Protein AF-A0A537Y3L0-F1 (afdb_monomer)

Structure (mmCIF, N/CA/C/O backbone):
data_AF-A0A537Y3L0-F1
#
_entry.id   AF-A0A537Y3L0-F1
#
loop_
_atom_site.group_PDB
_atom_site.id
_atom_site.type_symbol
_atom_site.label_atom_id
_atom_site.label_alt_id
_atom_site.label_comp_id
_atom_site.label_asym_id
_atom_site.label_entity_id
_atom_site.label_seq_id
_atom_site.pdbx_PDB_ins_code
_atom_site.Cartn_x
_atom_site.Cartn_y
_atom_site.Cartn_z
_atom_site.occupancy
_atom_site.B_iso_or_equiv
_atom_site.auth_seq_id
_atom_site.auth_comp_id
_atom_site.auth_asym_id
_atom_site.auth_atom_id
_atom_site.pdbx_PDB_model_num
ATOM 1 N N . MET A 1 1 ? -44.070 9.378 18.746 1.00 93.81 1 MET A N 1
ATOM 2 C CA . MET A 1 1 ? -43.708 9.008 17.361 1.00 93.81 1 MET A CA 1
ATOM 3 C C . MET A 1 1 ? -42.894 7.727 17.361 1.00 93.81 1 MET A C 1
ATOM 5 O O . MET A 1 1 ? -42.205 7.463 18.340 1.00 93.81 1 MET A O 1
ATOM 9 N N . LYS A 1 2 ? -43.001 6.932 16.294 1.00 95.31 2 LYS A N 1
ATOM 10 C CA . LYS A 1 2 ? -42.294 5.657 16.146 1.00 95.31 2 LYS A CA 1
ATOM 11 C C . LYS A 1 2 ? -41.082 5.849 15.234 1.00 95.31 2 LYS A C 1
ATOM 13 O O . LYS A 1 2 ? -41.233 6.468 14.188 1.00 95.31 2 LYS A O 1
ATOM 18 N N . VAL A 1 3 ? -39.918 5.342 15.630 1.00 97.06 3 VAL A N 1
ATOM 19 C CA . VAL A 1 3 ? -38.681 5.348 14.822 1.00 97.06 3 VAL A CA 1
ATOM 20 C C . VAL A 1 3 ? -38.060 3.958 14.802 1.00 97.06 3 VAL A C 1
ATOM 22 O O . VAL A 1 3 ? -38.316 3.155 15.704 1.00 97.06 3 VAL A O 1
ATOM 25 N N . ARG A 1 4 ? -37.249 3.662 13.787 1.00 98.00 4 ARG A N 1
ATOM 26 C CA . ARG A 1 4 ? -36.562 2.376 13.622 1.00 98.00 4 ARG A CA 1
ATOM 27 C C . ARG A 1 4 ? -35.101 2.507 14.036 1.00 98.00 4 ARG A C 1
ATOM 29 O O . ARG A 1 4 ? -34.334 3.180 13.364 1.00 98.00 4 ARG A O 1
ATOM 36 N N . LEU A 1 5 ? -34.707 1.866 15.129 1.00 97.44 5 LEU A N 1
ATOM 37 C CA . LEU A 1 5 ? -33.326 1.816 15.603 1.00 97.44 5 LEU A CA 1
ATOM 38 C C . LEU A 1 5 ? -32.589 0.630 14.977 1.00 97.44 5 LEU A C 1
ATOM 40 O O . LEU A 1 5 ? -33.055 -0.502 15.087 1.00 97.44 5 LEU A O 1
ATOM 44 N N . LEU A 1 6 ? -31.406 0.880 14.418 1.00 97.25 6 LEU A N 1
ATOM 45 C CA . LEU A 1 6 ? -30.452 -0.132 13.968 1.00 97.25 6 LEU A CA 1
ATOM 46 C C . LEU A 1 6 ? -29.172 -0.069 14.811 1.00 97.25 6 LEU A C 1
ATOM 48 O O . LEU A 1 6 ? -28.599 1.004 15.012 1.00 97.25 6 LEU A O 1
ATOM 52 N N . MET A 1 7 ? -28.703 -1.222 15.284 1.00 95.12 7 MET A N 1
ATOM 53 C CA . MET A 1 7 ? -27.475 -1.354 16.072 1.00 95.12 7 MET A CA 1
ATOM 54 C C . MET A 1 7 ? -26.501 -2.309 15.383 1.00 95.12 7 MET A C 1
ATOM 56 O O . MET A 1 7 ? -26.890 -3.359 14.872 1.00 95.12 7 MET A O 1
ATOM 60 N N . PHE A 1 8 ? -25.218 -1.946 15.387 1.00 89.56 8 PHE A N 1
ATOM 61 C CA . PHE A 1 8 ? -24.175 -2.665 14.655 1.00 89.56 8 PHE A CA 1
ATOM 62 C C . PHE A 1 8 ? -22.975 -3.007 15.536 1.00 89.56 8 PHE A C 1
ATOM 64 O O . PHE A 1 8 ? -22.759 -2.411 16.593 1.00 89.56 8 PHE A O 1
ATOM 71 N N . GLY A 1 9 ? -22.152 -3.949 15.069 1.00 89.38 9 GLY A N 1
ATOM 72 C CA . GLY A 1 9 ? -20.857 -4.277 15.662 1.00 89.38 9 GLY A CA 1
ATOM 73 C C . GLY A 1 9 ? -20.942 -4.593 17.156 1.00 89.38 9 GLY A C 1
ATOM 74 O O . GLY A 1 9 ? -21.777 -5.390 17.587 1.00 89.38 9 GLY A O 1
ATOM 75 N N . ALA A 1 10 ? -20.070 -3.949 17.938 1.00 86.94 10 ALA A N 1
ATOM 76 C CA . ALA A 1 10 ? -20.002 -4.140 19.384 1.00 86.94 10 ALA A CA 1
ATOM 77 C C . ALA A 1 10 ? -21.331 -3.818 20.089 1.00 86.94 10 ALA A C 1
ATOM 79 O O . ALA A 1 10 ? -21.684 -4.537 21.012 1.00 86.94 10 ALA A O 1
ATOM 80 N N . LEU A 1 11 ? -22.103 -2.820 19.627 1.00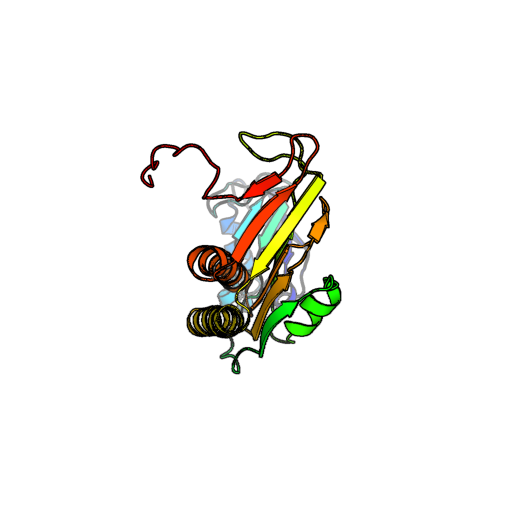 89.94 11 LEU A N 1
ATOM 81 C CA . LEU A 1 11 ? -23.409 -2.509 20.222 1.00 89.94 11 LEU A CA 1
ATOM 82 C C . LEU A 1 11 ? -24.380 -3.680 20.072 1.00 89.94 11 LEU A C 1
ATOM 84 O O . LEU A 1 11 ? -24.876 -4.173 21.076 1.00 89.94 11 LEU A O 1
ATOM 88 N N . SER A 1 12 ? -24.601 -4.178 18.851 1.00 93.00 12 SER A N 1
ATOM 89 C CA . SER A 1 12 ? -25.520 -5.309 18.644 1.00 93.00 12 SER A CA 1
ATOM 90 C C . SER A 1 12 ? -25.036 -6.606 19.289 1.00 93.00 12 SER A C 1
ATOM 92 O O . SER A 1 12 ? -25.848 -7.421 19.710 1.00 93.00 12 SER A O 1
ATOM 94 N N . ALA A 1 13 ? -23.718 -6.812 19.380 1.00 88.69 13 ALA A N 1
ATOM 95 C CA . ALA A 1 13 ? -23.156 -7.977 20.059 1.00 88.69 13 ALA A CA 1
ATOM 96 C C . ALA A 1 13 ? -23.374 -7.915 21.580 1.00 88.69 13 ALA A C 1
ATOM 98 O O . ALA A 1 13 ? -23.613 -8.945 22.203 1.00 88.69 13 ALA A O 1
ATOM 99 N N . THR A 1 14 ? -23.301 -6.717 22.164 1.00 90.69 14 THR A N 1
ATOM 100 C CA . THR A 1 14 ? -23.538 -6.487 23.591 1.00 90.69 14 THR A CA 1
ATOM 101 C C . THR A 1 14 ? -25.023 -6.565 23.943 1.00 90.69 14 THR A C 1
ATOM 103 O O . THR A 1 14 ? -25.364 -7.209 24.928 1.00 90.69 14 THR A O 1
ATOM 106 N N . THR A 1 15 ? -25.905 -5.962 23.142 1.00 93.31 15 THR A N 1
ATOM 107 C CA . THR A 1 15 ? -27.351 -5.919 23.428 1.00 93.31 15 THR A CA 1
ATOM 108 C C . THR A 1 15 ? -28.108 -7.154 22.936 1.00 93.31 15 THR A C 1
ATOM 110 O O . THR A 1 15 ? -29.222 -7.417 23.381 1.00 93.31 15 THR A O 1
ATOM 113 N N . GLY A 1 16 ? -27.545 -7.900 21.980 1.00 93.88 16 GLY A N 1
ATOM 114 C CA . GLY A 1 16 ? -28.243 -8.974 21.265 1.00 93.88 16 GLY A CA 1
ATOM 115 C C . GLY A 1 16 ? -29.321 -8.477 20.293 1.00 93.88 16 GLY A C 1
ATOM 116 O O . GLY A 1 16 ? -30.047 -9.288 19.719 1.00 93.88 16 GLY A O 1
ATOM 117 N N . VAL A 1 17 ? -29.437 -7.160 20.094 1.00 93.62 17 VAL A N 1
ATOM 118 C CA . VAL A 1 17 ? -30.455 -6.533 19.247 1.00 93.62 17 VAL A CA 1
ATOM 119 C C . VAL A 1 17 ? -29.783 -5.867 18.053 1.00 93.62 17 VAL A C 1
ATOM 121 O O . VAL A 1 17 ? -28.894 -5.032 18.203 1.00 93.62 17 VAL A O 1
ATOM 124 N N . HIS A 1 18 ? -30.231 -6.226 16.852 1.00 92.62 18 HIS A N 1
ATOM 125 C CA . HIS A 1 18 ? -29.770 -5.622 15.597 1.00 92.62 18 HIS A CA 1
ATOM 126 C C . HIS A 1 18 ? -30.722 -4.534 15.089 1.00 92.62 18 HIS A C 1
ATOM 128 O O . HIS A 1 18 ? -30.284 -3.555 14.490 1.00 92.62 18 HIS A O 1
ATOM 134 N N . GLU A 1 19 ? -32.017 -4.693 15.353 1.00 96.81 19 GLU A N 1
ATOM 135 C CA . GLU A 1 19 ? -33.073 -3.778 14.934 1.00 96.81 19 GLU A CA 1
ATOM 136 C C . GLU A 1 19 ? -34.214 -3.802 15.951 1.00 96.81 19 GLU A C 1
ATOM 138 O O . GLU A 1 19 ? -34.589 -4.868 16.442 1.00 96.81 19 GLU A O 1
ATOM 143 N N . GLN A 1 20 ? -34.788 -2.636 16.244 1.00 96.19 20 GLN A N 1
ATOM 144 C CA . GLN A 1 20 ? -36.034 -2.521 17.000 1.00 96.19 20 GLN A CA 1
ATOM 145 C C . GLN A 1 20 ? -36.731 -1.186 16.734 1.00 96.19 20 GLN A C 1
ATOM 147 O O . GLN A 1 20 ? -36.120 -0.234 16.258 1.00 96.19 20 GLN A O 1
ATOM 152 N N . TYR A 1 21 ? -38.010 -1.091 17.088 1.00 96.94 21 TYR A N 1
ATOM 153 C CA . TYR A 1 21 ? -38.745 0.169 17.024 1.00 96.94 21 TYR A CA 1
ATOM 154 C C . TYR A 1 21 ? -38.805 0.836 18.392 1.00 96.94 21 TYR A C 1
ATOM 156 O O . TYR A 1 21 ? -39.065 0.169 19.391 1.00 96.94 21 TYR A O 1
ATOM 164 N N . LEU A 1 22 ? -38.621 2.154 18.416 1.00 95.75 22 LEU A N 1
ATOM 165 C CA . LEU A 1 22 ? -38.751 2.970 19.618 1.00 95.75 22 LEU A CA 1
ATOM 166 C C . LEU A 1 22 ? -39.974 3.873 19.521 1.00 95.75 22 LEU A C 1
ATOM 168 O O . LEU A 1 22 ? -40.223 4.479 18.476 1.00 95.75 22 LEU A O 1
ATOM 172 N N . GLU A 1 23 ? -40.697 4.004 20.631 1.00 95.94 23 GLU A N 1
ATOM 173 C CA . GLU A 1 23 ? -41.675 5.071 20.816 1.00 95.94 23 GLU A CA 1
ATOM 174 C C . GLU A 1 23 ? -41.034 6.222 21.589 1.00 95.94 23 GLU A C 1
ATOM 176 O O . GLU A 1 23 ? -40.640 6.075 22.744 1.00 95.94 23 GLU A O 1
ATOM 181 N N . LEU A 1 24 ? -40.923 7.376 20.935 1.00 93.94 24 LEU A N 1
ATOM 182 C CA . LEU A 1 24 ? -40.316 8.581 21.492 1.00 93.94 24 LEU A CA 1
ATOM 183 C C . LEU A 1 24 ? -41.326 9.737 21.531 1.00 93.94 24 LEU A C 1
ATOM 185 O O . LEU A 1 24 ? -42.264 9.756 20.723 1.00 93.94 24 LEU A O 1
ATOM 189 N N . PRO A 1 25 ? -41.153 10.726 22.426 1.00 93.56 25 PRO A N 1
ATOM 190 C CA . PRO A 1 25 ? -41.930 11.963 22.392 1.00 93.56 25 PRO A CA 1
ATOM 191 C C . PRO A 1 25 ? -41.840 12.668 21.033 1.00 93.56 25 PRO A C 1
ATOM 193 O O . PRO A 1 25 ? -40.879 12.484 20.284 1.00 93.56 25 PRO A O 1
ATOM 196 N N . GLU A 1 26 ? -42.833 13.494 20.705 1.00 90.56 26 GLU A N 1
ATOM 197 C CA . GLU A 1 26 ? -42.721 14.375 19.538 1.00 90.56 26 GLU A CA 1
ATOM 198 C C . GLU A 1 26 ? -41.511 15.306 19.678 1.00 90.56 26 GLU A C 1
ATOM 200 O O . GLU A 1 26 ? -41.214 15.796 20.769 1.00 90.56 26 GLU A O 1
ATOM 205 N N . ASN A 1 27 ? -40.822 15.555 18.563 1.00 90.12 27 ASN A N 1
ATOM 206 C CA . ASN A 1 27 ? -39.584 16.337 18.494 1.00 90.12 27 ASN A CA 1
ATOM 207 C C . ASN A 1 27 ? -38.396 15.747 19.280 1.00 90.12 27 ASN A C 1
ATOM 209 O O . ASN A 1 27 ? -37.455 16.473 19.608 1.00 90.12 27 ASN A O 1
ATOM 213 N N . ALA A 1 28 ? -38.413 14.444 19.584 1.00 94.75 28 ALA A N 1
ATOM 214 C CA . ALA A 1 28 ? -37.246 13.764 20.133 1.00 94.75 28 ALA A CA 1
ATOM 215 C C . ALA A 1 28 ? -36.046 13.868 19.178 1.00 94.75 28 ALA A C 1
ATOM 217 O O . ALA A 1 28 ? -36.199 13.843 17.955 1.00 94.75 28 ALA A O 1
ATOM 218 N N . THR A 1 29 ? -34.846 13.981 19.743 1.00 97.38 29 THR A N 1
ATOM 219 C CA . THR A 1 29 ? -33.614 14.089 18.960 1.00 97.38 29 THR A CA 1
ATOM 220 C C . THR A 1 29 ? -32.921 12.740 18.795 1.00 97.38 29 THR A C 1
ATOM 222 O O . THR A 1 29 ? -33.178 11.791 19.537 1.00 97.38 29 THR A O 1
ATOM 225 N N . ALA A 1 30 ? -31.965 12.661 17.872 1.00 94.56 30 ALA A N 1
ATOM 226 C CA . ALA A 1 30 ? -31.067 11.518 17.743 1.00 94.56 30 ALA A CA 1
ATOM 227 C C . ALA A 1 30 ? -30.306 11.225 19.060 1.00 94.56 30 ALA A C 1
ATOM 229 O O . ALA A 1 30 ? -30.060 10.073 19.410 1.00 94.56 30 ALA A O 1
ATOM 230 N N . GLY A 1 31 ? -30.008 12.256 19.859 1.00 94.88 31 GLY A N 1
ATOM 231 C CA . GLY A 1 31 ? -29.449 12.117 21.205 1.00 94.88 31 GLY A CA 1
ATOM 232 C C . GLY A 1 31 ? -30.396 11.450 22.206 1.00 94.88 31 GLY A C 1
ATOM 233 O O . GLY A 1 31 ? -29.928 10.738 23.092 1.00 94.88 31 GLY A O 1
ATOM 234 N N . ALA A 1 32 ? -31.715 11.600 22.049 1.00 95.69 32 ALA A N 1
ATOM 235 C CA . ALA A 1 32 ? -32.689 10.882 22.872 1.00 95.69 32 ALA A CA 1
ATOM 236 C C . ALA A 1 32 ? -32.641 9.365 22.615 1.00 95.69 32 ALA A C 1
ATOM 238 O O . ALA A 1 32 ? -32.840 8.586 23.542 1.00 95.69 32 ALA A O 1
ATOM 239 N N . VAL A 1 33 ? -32.304 8.938 21.391 1.00 96.19 33 VAL A N 1
ATOM 240 C CA . VAL A 1 33 ? -32.070 7.520 21.068 1.00 96.19 33 VAL A CA 1
ATOM 241 C C . VAL A 1 33 ? -30.822 6.997 21.783 1.00 96.19 33 VAL A C 1
ATOM 243 O O . VAL A 1 33 ? -30.879 5.931 22.390 1.00 96.19 33 VAL A O 1
ATOM 246 N N . LEU A 1 34 ? -29.717 7.754 21.787 1.00 95.19 34 LEU A N 1
ATOM 247 C CA . LEU A 1 34 ? -28.504 7.388 22.536 1.00 95.19 34 LEU A CA 1
ATOM 248 C C . LEU A 1 34 ? -28.775 7.268 24.043 1.00 95.19 34 LEU A C 1
ATOM 250 O O . LEU A 1 34 ? -28.344 6.305 24.672 1.00 95.19 34 LEU A O 1
ATOM 254 N N . GLN A 1 35 ? -29.517 8.221 24.615 1.00 94.88 35 GLN A N 1
ATOM 255 C CA . GLN A 1 35 ? -29.914 8.192 26.027 1.00 94.88 35 GLN A CA 1
ATOM 256 C C . GLN A 1 35 ? -30.814 6.997 26.342 1.00 94.88 35 GLN A C 1
ATOM 258 O O . GLN A 1 35 ? -30.637 6.353 27.373 1.00 94.88 35 GLN A O 1
ATOM 263 N N . TRP A 1 36 ? -31.752 6.683 25.445 1.00 95.75 36 TRP A N 1
ATOM 264 C CA . TRP A 1 36 ? -32.608 5.512 25.580 1.00 95.75 36 TRP A CA 1
ATOM 265 C C . TRP A 1 36 ? -31.775 4.224 25.592 1.00 95.75 36 TRP A C 1
ATOM 267 O O . TRP A 1 36 ? -31.935 3.417 26.501 1.00 95.75 36 TRP A O 1
ATOM 277 N N . VAL A 1 37 ? -30.819 4.064 24.666 1.00 95.69 37 VAL A N 1
ATOM 278 C CA . VAL A 1 37 ? -29.938 2.880 24.624 1.00 95.69 37 VAL A CA 1
ATOM 279 C C . VAL A 1 37 ? -29.063 2.788 25.872 1.00 95.69 37 VAL A C 1
ATOM 281 O O . VAL A 1 37 ? -28.935 1.705 26.430 1.00 95.69 37 VAL A O 1
ATOM 284 N N . ALA A 1 38 ? -28.513 3.906 26.355 1.00 95.00 38 ALA A N 1
ATOM 285 C CA . ALA A 1 38 ? -27.736 3.931 27.595 1.00 95.00 38 ALA A CA 1
ATOM 286 C C . ALA A 1 38 ? -28.568 3.537 28.829 1.00 95.00 38 ALA A C 1
ATOM 288 O O . ALA A 1 38 ? -28.034 2.963 29.776 1.00 95.00 38 ALA A O 1
ATOM 289 N N . SER A 1 39 ? -29.863 3.866 28.831 1.00 95.69 39 SER A N 1
ATOM 290 C CA . SER A 1 39 ? -30.786 3.512 29.911 1.00 95.69 39 SER A CA 1
ATOM 291 C C . SER A 1 39 ? -31.225 2.051 29.845 1.00 95.69 39 SER A C 1
ATOM 293 O O . SER A 1 39 ? -31.309 1.406 30.886 1.00 95.69 39 SER A O 1
ATOM 295 N N . GLU A 1 40 ? -31.542 1.549 28.651 1.00 96.06 40 GLU A N 1
ATOM 296 C CA . GLU A 1 40 ? -32.029 0.180 28.456 1.00 96.06 40 GLU A CA 1
ATOM 297 C C . GLU A 1 40 ? -30.894 -0.848 28.550 1.00 96.06 40 GLU A C 1
ATOM 299 O O . GLU A 1 40 ? -31.067 -1.913 29.135 1.00 96.06 40 GLU A O 1
ATOM 304 N N . TYR A 1 41 ? -29.713 -0.498 28.031 1.00 95.19 41 TYR A N 1
ATOM 305 C CA . TYR A 1 41 ? -28.523 -1.349 27.987 1.00 95.19 41 TYR A CA 1
ATOM 306 C C . TYR A 1 41 ? -27.315 -0.638 28.624 1.00 95.19 41 TYR A C 1
ATOM 308 O O . TYR A 1 41 ? -26.410 -0.189 27.908 1.00 95.19 41 TYR A O 1
ATOM 316 N N . PRO A 1 42 ? -27.256 -0.503 29.963 1.00 93.50 42 PRO A N 1
ATOM 317 C CA . PRO A 1 42 ? -26.189 0.231 30.655 1.00 93.50 42 PRO A CA 1
ATOM 318 C C . PRO A 1 42 ? -24.768 -0.257 30.333 1.00 93.50 42 PRO A C 1
ATOM 320 O O . PRO A 1 42 ? -23.817 0.526 30.327 1.00 93.50 42 PRO A O 1
ATOM 323 N N . GLU A 1 43 ? -24.610 -1.542 30.014 1.00 91.56 43 GLU A N 1
ATOM 324 C CA . GLU A 1 43 ? -23.354 -2.163 29.585 1.00 91.56 43 GLU A CA 1
ATOM 325 C C . GLU A 1 43 ? -22.775 -1.574 28.286 1.00 91.56 43 GLU A C 1
ATOM 327 O O . GLU A 1 43 ? -21.587 -1.741 28.005 1.00 91.56 43 GLU A O 1
ATOM 332 N N . THR A 1 44 ? -23.581 -0.848 27.505 1.00 92.81 44 THR A N 1
ATOM 333 C CA . THR A 1 44 ? -23.144 -0.195 26.263 1.00 92.81 44 THR A CA 1
ATOM 334 C C . THR A 1 44 ? -22.423 1.134 26.484 1.00 92.81 44 THR A C 1
ATOM 336 O O . THR A 1 44 ? -21.838 1.654 25.533 1.00 92.81 44 THR A O 1
ATOM 339 N N . GLY A 1 45 ? -22.395 1.666 27.713 1.00 89.88 45 GLY A N 1
ATOM 340 C CA . GLY A 1 45 ? -21.809 2.974 28.045 1.00 89.88 45 GLY A CA 1
ATOM 341 C C . GLY A 1 45 ? -20.436 3.247 27.405 1.00 89.88 45 GLY A C 1
ATOM 342 O O . GLY A 1 45 ? -20.316 4.215 26.656 1.00 89.88 45 GLY A O 1
ATOM 343 N N . PRO A 1 46 ? -19.422 2.372 27.578 1.00 87.31 46 PRO A N 1
ATOM 344 C CA . PRO A 1 46 ? -18.096 2.567 26.976 1.00 87.31 46 PRO A CA 1
ATOM 345 C C . PRO A 1 46 ? -18.081 2.578 25.438 1.00 87.31 46 PRO A C 1
ATOM 347 O O . PRO A 1 46 ? -17.134 3.076 24.827 1.00 87.31 46 PRO A O 1
ATOM 350 N N . ILE A 1 47 ? -19.089 1.974 24.803 1.00 87.00 47 ILE A N 1
ATOM 351 C CA . ILE A 1 47 ? -19.219 1.903 23.345 1.00 87.00 47 ILE A CA 1
ATOM 352 C C . ILE A 1 47 ? -19.885 3.183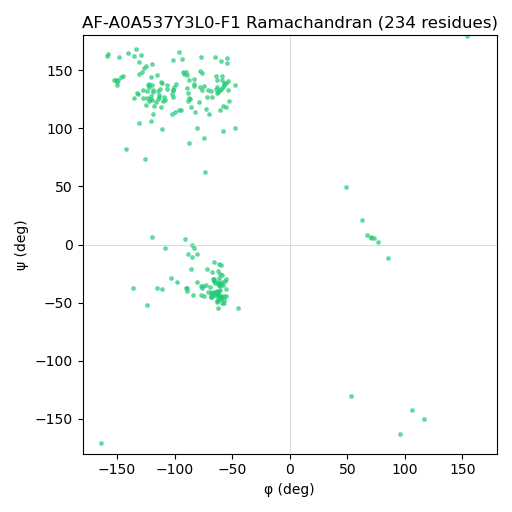 22.829 1.00 87.00 47 ILE A C 1
ATOM 354 O O . ILE A 1 47 ? -19.409 3.753 21.847 1.00 87.00 47 ILE A O 1
ATOM 358 N N . LEU A 1 48 ? -20.943 3.653 23.504 1.00 90.19 48 LEU A N 1
ATOM 359 C CA . LEU A 1 48 ? -21.731 4.826 23.107 1.00 90.19 48 LEU A CA 1
ATOM 360 C C . LEU A 1 48 ? -20.900 6.113 23.017 1.00 90.19 48 LEU A C 1
ATOM 362 O O . LEU A 1 48 ? -21.141 6.910 22.114 1.00 90.19 48 LEU A O 1
ATOM 366 N N . ASP A 1 49 ? -19.861 6.267 23.844 1.00 84.69 49 ASP A N 1
ATOM 367 C CA . ASP A 1 49 ? -18.929 7.409 23.791 1.00 84.69 49 ASP A CA 1
ATOM 368 C C . ASP A 1 49 ? -18.188 7.549 22.447 1.00 84.69 49 ASP A C 1
ATOM 370 O O . ASP A 1 49 ? -17.600 8.589 22.147 1.00 84.69 49 ASP A O 1
ATOM 374 N N . ARG A 1 50 ? -18.162 6.486 21.635 1.00 85.50 50 ARG A N 1
ATOM 375 C CA . ARG A 1 50 ? -17.398 6.410 20.379 1.00 85.50 50 ARG A CA 1
ATOM 376 C C . ARG A 1 50 ? -18.286 6.168 19.161 1.00 85.50 50 ARG A C 1
ATOM 378 O O . ARG A 1 50 ? -17.767 5.933 18.070 1.00 85.50 50 ARG A O 1
ATOM 385 N N . VAL A 1 51 ? -19.602 6.182 19.346 1.00 89.88 51 VAL A N 1
ATOM 386 C CA . VAL A 1 51 ? -20.590 5.850 18.319 1.00 89.88 51 VAL A CA 1
ATOM 387 C C . VAL A 1 51 ? -20.975 7.095 17.527 1.00 89.88 51 VAL A C 1
ATOM 389 O O . VAL A 1 51 ? -21.247 8.150 18.090 1.00 89.88 51 VAL A O 1
ATOM 392 N N . SER A 1 52 ? -21.024 6.959 16.204 1.00 91.44 52 SER A N 1
ATOM 393 C CA . SER A 1 52 ? -21.653 7.948 15.322 1.00 91.44 52 SER A CA 1
ATOM 394 C C . SER A 1 52 ? -23.120 7.587 15.095 1.00 91.44 52 SER A C 1
ATOM 396 O O . SER A 1 52 ? -23.460 6.405 15.032 1.00 91.44 52 SER A O 1
ATOM 398 N N . VAL A 1 53 ? -23.984 8.593 14.949 1.00 94.56 53 VAL A N 1
ATOM 399 C CA . VAL A 1 53 ? -25.408 8.394 14.646 1.00 94.56 53 VAL A CA 1
ATOM 400 C C . VAL A 1 53 ? -25.675 8.772 13.196 1.00 94.56 53 VAL A C 1
ATOM 402 O O . VAL A 1 53 ? -25.226 9.823 12.742 1.00 94.56 53 VAL A O 1
ATOM 405 N N . ALA A 1 54 ? -26.416 7.934 12.476 1.00 94.94 54 ALA A N 1
ATOM 406 C CA . ALA A 1 54 ? -26.938 8.259 11.155 1.00 94.94 54 ALA A CA 1
ATOM 407 C C . ALA A 1 54 ? -28.467 8.207 11.160 1.00 94.94 54 ALA A C 1
ATOM 409 O O . ALA A 1 54 ? -29.045 7.293 11.742 1.00 94.94 54 ALA A O 1
ATOM 410 N N . VAL A 1 55 ? -29.110 9.183 10.519 1.00 96.56 55 VAL A N 1
ATOM 411 C CA . VAL A 1 55 ? -30.563 9.224 10.329 1.00 96.56 55 VAL A CA 1
ATOM 412 C C . VAL A 1 55 ? -30.846 9.145 8.837 1.00 96.56 55 VAL A C 1
ATOM 414 O O . VAL A 1 55 ? -30.334 9.966 8.081 1.00 96.56 55 VAL A O 1
ATOM 417 N N . ASN A 1 56 ? -31.620 8.149 8.405 1.00 94.75 56 ASN A N 1
ATOM 418 C CA . ASN A 1 56 ? -31.924 7.888 6.991 1.00 94.75 56 ASN A CA 1
ATOM 419 C C . ASN A 1 56 ? -30.666 7.882 6.099 1.00 94.75 56 ASN A C 1
ATOM 421 O O . ASN A 1 56 ? -30.621 8.534 5.059 1.00 94.75 56 ASN A O 1
ATOM 425 N N . LEU A 1 57 ? -29.646 7.125 6.526 1.00 89.50 57 LEU A N 1
ATOM 426 C CA . LEU A 1 57 ? -28.341 6.959 5.861 1.00 89.50 57 LEU A CA 1
ATOM 427 C C . LEU A 1 57 ? -27.409 8.186 5.884 1.00 89.50 57 LEU A C 1
ATOM 429 O O . LEU A 1 57 ? -26.317 8.123 5.320 1.00 89.50 57 LEU A O 1
ATOM 433 N N . GLU A 1 58 ? -27.774 9.267 6.577 1.00 89.31 58 GLU A N 1
ATOM 434 C CA . GLU A 1 58 ? -26.935 10.461 6.712 1.00 89.31 58 GLU A CA 1
ATOM 435 C C . GLU A 1 58 ? -26.393 10.616 8.136 1.00 89.31 58 GLU A C 1
ATOM 437 O O . GLU A 1 58 ? -27.153 10.690 9.103 1.00 89.31 58 GLU A O 1
ATOM 442 N N . THR A 1 59 ? -25.066 10.699 8.283 1.00 86.62 59 THR A N 1
ATOM 443 C CA . THR A 1 59 ? -24.426 10.955 9.583 1.00 86.62 59 THR A CA 1
ATOM 444 C C . THR A 1 59 ? -24.840 12.321 10.116 1.00 86.62 59 THR A C 1
ATOM 446 O O . THR A 1 59 ? -24.752 13.328 9.413 1.00 86.62 59 THR A O 1
ATOM 449 N N . THR A 1 60 ? -25.259 12.370 11.376 1.00 90.88 60 THR A N 1
ATOM 450 C CA . THR A 1 60 ? -25.835 13.571 11.974 1.00 90.88 60 THR A CA 1
ATOM 451 C C . THR A 1 60 ? -25.384 13.780 13.418 1.00 90.88 60 THR A C 1
ATOM 453 O O . THR A 1 60 ? -24.825 12.888 14.057 1.00 90.88 60 THR A O 1
ATOM 456 N N . GLY A 1 61 ? -25.607 14.992 13.924 1.00 87.19 61 GLY A N 1
ATOM 457 C CA . GLY A 1 61 ? -25.375 15.342 15.321 1.00 87.19 61 GLY A CA 1
ATOM 458 C C . GLY A 1 61 ? -26.486 14.828 16.239 1.00 87.19 61 GLY A C 1
ATOM 459 O O . GLY A 1 61 ? -27.603 14.535 15.813 1.00 87.19 61 GLY A O 1
ATOM 460 N N . SER A 1 62 ? -26.200 14.757 17.539 1.00 89.94 62 SER A N 1
ATOM 461 C CA . SER A 1 62 ? -27.168 14.334 18.561 1.00 89.94 62 SER A CA 1
ATOM 462 C C . SER A 1 62 ? -28.358 15.292 18.734 1.00 89.94 62 SER A C 1
ATOM 464 O O . SER A 1 62 ? -29.350 14.942 19.370 1.00 89.94 62 SER A O 1
ATOM 466 N N . ASP A 1 63 ? -28.270 16.508 18.206 1.00 94.19 63 ASP A N 1
ATOM 467 C CA . ASP A 1 63 ? -29.299 17.550 18.244 1.00 94.19 63 ASP A CA 1
ATOM 468 C C . ASP A 1 63 ? -30.337 17.433 17.116 1.00 94.19 63 ASP A C 1
ATOM 470 O O . ASP A 1 63 ? -31.380 18.086 17.176 1.00 94.19 63 ASP A O 1
ATOM 474 N N . ARG A 1 64 ? -30.105 16.572 16.115 1.00 94.94 64 ARG A N 1
ATOM 475 C CA . ARG A 1 64 ? -31.046 16.342 15.012 1.00 94.94 64 ARG A CA 1
ATOM 476 C C . ARG A 1 64 ? -32.405 15.886 15.534 1.00 94.94 64 ARG A C 1
ATOM 478 O O . ARG A 1 64 ? -32.504 14.819 16.133 1.00 94.94 64 ARG A O 1
ATOM 485 N N . ILE A 1 65 ? -33.447 16.666 15.252 1.00 96.31 65 ILE A N 1
ATOM 486 C CA . ILE A 1 65 ? -34.844 16.298 15.514 1.00 96.31 65 ILE A CA 1
ATOM 487 C C . ILE A 1 65 ? -35.263 15.188 14.543 1.00 96.31 65 ILE A C 1
ATOM 489 O O . ILE A 1 65 ? -35.003 15.287 13.341 1.00 96.31 65 ILE A O 1
ATOM 493 N N . LEU A 1 66 ? -35.898 14.149 15.078 1.00 96.56 66 LEU A N 1
ATOM 494 C CA . LEU A 1 66 ? -36.387 13.000 14.324 1.00 96.56 66 LEU A CA 1
ATOM 495 C C . LEU A 1 66 ? -37.823 13.230 13.836 1.00 96.56 66 LEU A C 1
ATOM 497 O O . LEU A 1 66 ? -38.634 13.866 14.515 1.00 96.56 66 LEU A O 1
ATOM 501 N N . ALA A 1 67 ? -38.147 12.655 12.682 1.00 95.56 67 ALA A N 1
ATOM 502 C CA . ALA A 1 67 ? -39.493 12.534 12.141 1.00 95.56 67 ALA A CA 1
ATOM 503 C C . ALA A 1 67 ? -40.057 11.112 12.356 1.00 95.56 67 ALA A C 1
ATOM 505 O O . ALA A 1 67 ? -39.299 10.162 12.572 1.00 95.56 67 ALA A O 1
ATOM 506 N N . PRO A 1 68 ? -41.391 10.933 12.333 1.00 95.38 68 PRO A N 1
ATOM 507 C CA . PRO A 1 68 ? -41.992 9.603 12.336 1.00 95.38 68 PRO A CA 1
ATOM 508 C C . PRO A 1 68 ? -41.424 8.730 11.212 1.00 95.38 68 PRO A C 1
ATOM 510 O O . PRO A 1 68 ? -41.217 9.214 10.104 1.00 95.38 68 PRO A O 1
ATOM 513 N N . ASP A 1 69 ? -41.200 7.456 11.522 1.00 94.94 69 ASP A N 1
ATOM 514 C CA . ASP A 1 69 ? -40.646 6.433 10.629 1.00 94.94 69 ASP A CA 1
ATOM 515 C C . ASP A 1 69 ? -39.177 6.635 10.217 1.00 94.94 69 ASP A C 1
ATOM 517 O O . ASP A 1 69 ? -38.665 5.857 9.411 1.00 94.94 69 ASP A O 1
ATOM 521 N N . ASP A 1 70 ? -38.471 7.599 10.822 1.00 96.88 70 ASP A N 1
ATOM 522 C CA . ASP A 1 70 ? -37.025 7.739 10.641 1.00 96.88 70 ASP A CA 1
ATOM 523 C C . ASP A 1 70 ? -36.288 6.455 11.041 1.00 96.88 70 ASP A C 1
ATOM 525 O O . ASP A 1 70 ? -36.546 5.841 12.086 1.00 96.88 70 ASP A O 1
ATOM 529 N N . GLU A 1 71 ? -35.309 6.088 10.220 1.00 97.69 71 GLU A N 1
ATOM 530 C CA . GLU A 1 71 ? -34.300 5.095 10.554 1.00 97.69 71 GLU A CA 1
ATOM 531 C C . GLU A 1 71 ? -33.137 5.776 11.272 1.00 97.69 71 GLU A C 1
ATOM 533 O O . GLU A 1 71 ? -32.540 6.707 10.740 1.00 97.69 71 GLU A O 1
ATOM 538 N N . VAL A 1 72 ? -32.781 5.283 12.456 1.00 97.19 72 VAL A N 1
ATOM 539 C CA . VAL A 1 72 ? -31.663 5.761 13.268 1.00 97.19 72 VAL A CA 1
ATOM 540 C C . VAL A 1 72 ? -30.659 4.628 13.445 1.00 97.19 72 VAL A C 1
ATOM 542 O O . VAL A 1 72 ? -30.935 3.648 14.131 1.00 97.19 72 VAL A O 1
ATOM 545 N N . ALA A 1 73 ? -29.478 4.758 12.851 1.00 96.44 73 ALA A N 1
ATOM 546 C CA . ALA A 1 73 ? -28.397 3.785 12.944 1.00 96.44 73 ALA A CA 1
ATOM 547 C C . ALA A 1 73 ? -27.310 4.242 13.926 1.00 96.44 73 ALA A C 1
ATOM 549 O O . ALA A 1 73 ? -26.794 5.356 13.823 1.00 96.44 73 ALA A O 1
ATOM 550 N N . LEU A 1 74 ? -26.931 3.358 14.853 1.00 95.38 74 LEU A N 1
ATOM 551 C CA . LEU A 1 74 ? -25.819 3.556 15.784 1.00 95.38 74 LEU A CA 1
ATOM 552 C C . LEU A 1 74 ? -24.581 2.808 15.287 1.00 95.38 74 LEU A C 1
ATOM 554 O O . LEU A 1 74 ? -24.568 1.577 15.239 1.00 95.38 74 LEU A O 1
ATOM 558 N N . LEU A 1 75 ? -23.541 3.560 14.924 1.00 90.75 75 LEU A N 1
ATOM 559 C CA . LEU A 1 75 ? -22.342 3.081 14.23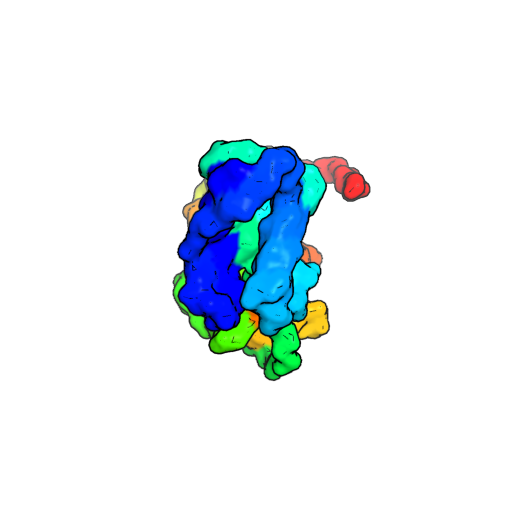8 1.00 90.75 75 LEU A CA 1
ATOM 560 C C . LEU A 1 75 ? -21.110 3.150 15.166 1.00 90.75 75 LEU A C 1
ATOM 562 O O . LEU A 1 75 ? -20.525 4.226 15.320 1.00 90.75 75 LEU A O 1
ATOM 566 N N . PRO A 1 76 ? -20.685 2.036 15.798 1.00 86.06 76 PRO A N 1
ATOM 567 C CA . PRO A 1 76 ? -19.428 1.983 16.545 1.00 86.06 76 PRO A CA 1
ATOM 568 C C . PRO A 1 76 ? -18.206 2.166 15.627 1.00 86.06 76 PRO A C 1
ATOM 570 O O . PRO A 1 76 ? -18.299 1.929 14.419 1.00 86.06 76 PRO A O 1
ATOM 573 N N . PRO A 1 77 ? -17.028 2.518 16.176 1.00 75.75 77 PRO A N 1
ATOM 574 C CA . PRO A 1 77 ? -15.813 2.638 15.381 1.00 75.75 77 PRO A CA 1
ATOM 575 C C . PRO A 1 77 ? -15.427 1.281 14.777 1.00 75.75 77 PRO A C 1
ATOM 577 O O . PRO A 1 77 ? -15.434 0.255 15.459 1.00 75.75 77 PRO A O 1
ATOM 580 N N . VAL A 1 78 ? -15.052 1.274 13.495 1.00 65.06 78 VAL A N 1
ATOM 581 C CA . VAL A 1 78 ? -14.517 0.076 12.830 1.00 65.06 78 VAL A CA 1
ATOM 582 C C . VAL A 1 78 ? -13.206 -0.346 13.501 1.00 65.06 78 VAL A C 1
ATOM 584 O O . VAL A 1 78 ? -12.340 0.492 13.756 1.00 65.06 78 VAL A O 1
ATOM 587 N N . ALA A 1 79 ? -13.088 -1.632 13.846 1.00 57.69 79 ALA A N 1
ATOM 588 C CA . ALA A 1 79 ? -12.005 -2.155 14.673 1.00 57.69 79 ALA A CA 1
ATOM 589 C C . ALA A 1 79 ? -10.625 -1.818 14.088 1.00 57.69 79 ALA A C 1
ATOM 591 O O . ALA A 1 79 ? -10.273 -2.251 12.994 1.00 57.69 79 ALA A O 1
ATOM 592 N N . GLY A 1 80 ? -9.845 -1.063 14.859 1.00 43.09 80 GLY A N 1
ATOM 593 C CA . GLY A 1 80 ? -8.442 -0.798 14.600 1.00 43.09 80 GLY A CA 1
ATOM 594 C C . GLY A 1 80 ? -7.657 -0.761 15.911 1.00 43.09 80 GLY A C 1
ATOM 595 O O . GLY A 1 80 ? -7.419 0.304 16.470 1.00 43.09 80 GLY A O 1
ATOM 596 N N . GLY A 1 81 ? -7.279 -1.932 16.436 1.00 41.72 81 GLY A N 1
ATOM 597 C CA . GLY A 1 81 ? -6.396 -2.058 17.603 1.00 41.72 81 GLY A CA 1
ATOM 598 C C . GLY A 1 81 ? -4.911 -2.083 17.220 1.00 41.72 81 GLY A C 1
ATOM 599 O O . GLY A 1 81 ? -4.487 -2.919 16.428 1.00 41.72 81 GLY A O 1
ATOM 600 N N . ALA A 1 82 ? -4.106 -1.169 17.764 1.00 40.72 82 ALA A N 1
ATOM 601 C CA . ALA A 1 82 ? -2.648 -1.187 17.633 1.00 40.72 82 ALA A CA 1
ATOM 602 C C . ALA A 1 82 ? -2.042 -2.179 18.645 1.00 40.72 82 ALA A C 1
ATOM 604 O O . ALA A 1 82 ? -1.931 -1.877 19.831 1.00 40.72 82 ALA A O 1
ATOM 605 N N . GLY A 1 83 ? -1.685 -3.380 18.186 1.00 44.19 83 GLY A N 1
ATOM 606 C CA . GLY A 1 83 ? -0.817 -4.300 18.925 1.00 44.19 83 GLY A CA 1
ATOM 607 C C . GLY A 1 83 ? 0.652 -4.007 18.614 1.00 44.19 83 GLY A C 1
ATOM 608 O O . GLY A 1 83 ? 0.983 -3.694 17.472 1.00 44.19 83 GLY A O 1
ATOM 609 N N . ALA A 1 84 ? 1.533 -4.096 19.614 1.00 44.25 84 ALA A N 1
ATOM 610 C CA . ALA A 1 84 ? 2.977 -3.972 19.418 1.00 44.25 84 ALA A CA 1
ATOM 611 C C . ALA A 1 84 ? 3.470 -5.073 18.459 1.00 44.25 84 ALA A C 1
ATOM 613 O O . ALA A 1 84 ? 3.341 -6.262 18.752 1.00 44.25 84 ALA A O 1
ATOM 614 N N . ALA A 1 85 ? 3.972 -4.668 17.291 1.00 50.84 85 ALA A N 1
ATOM 615 C CA . ALA A 1 85 ? 4.321 -5.563 16.196 1.00 50.84 85 ALA A CA 1
ATOM 616 C C . ALA A 1 85 ? 5.721 -6.173 16.368 1.00 50.84 85 ALA A C 1
ATOM 618 O O . ALA A 1 85 ? 6.663 -5.506 16.799 1.00 50.84 85 ALA A O 1
ATOM 619 N N . ALA A 1 86 ? 5.857 -7.444 15.981 1.00 59.66 86 ALA A N 1
ATOM 620 C CA . ALA A 1 86 ? 7.148 -8.031 15.636 1.00 59.66 86 ALA A CA 1
ATOM 621 C C . ALA A 1 86 ? 7.782 -7.252 14.464 1.00 59.66 86 ALA A C 1
ATOM 623 O O . ALA A 1 86 ? 7.068 -6.590 13.712 1.00 59.66 86 ALA A O 1
ATOM 624 N N . ALA A 1 87 ? 9.108 -7.325 14.305 1.00 75.56 87 ALA A N 1
ATOM 625 C CA . ALA A 1 87 ? 9.806 -6.628 13.222 1.00 75.56 87 ALA A CA 1
ATOM 626 C C . ALA A 1 87 ? 9.201 -6.978 11.848 1.00 75.56 87 ALA A C 1
ATOM 628 O O . ALA A 1 87 ? 8.969 -8.154 11.556 1.00 75.56 87 ALA A O 1
ATOM 629 N N . ALA A 1 88 ? 8.952 -5.958 11.022 1.00 88.81 88 ALA A N 1
ATOM 630 C CA . ALA A 1 88 ? 8.323 -6.113 9.715 1.00 88.81 88 ALA A CA 1
ATOM 631 C C . ALA A 1 88 ? 9.113 -7.078 8.815 1.00 88.81 88 ALA A C 1
ATOM 633 O O . ALA A 1 88 ? 10.343 -7.012 8.735 1.00 88.81 88 ALA A O 1
ATOM 634 N N . ARG A 1 89 ? 8.416 -7.941 8.067 1.00 95.06 89 ARG A N 1
ATOM 635 C CA . ARG A 1 89 ? 9.044 -8.744 7.008 1.00 95.06 89 ARG A CA 1
ATOM 636 C C . ARG A 1 89 ? 9.386 -7.839 5.823 1.00 95.06 89 ARG A C 1
ATOM 638 O O . ARG A 1 89 ? 8.484 -7.304 5.188 1.00 95.06 89 ARG A O 1
ATOM 645 N N . ILE A 1 90 ? 10.669 -7.701 5.492 1.00 96.94 90 ILE A N 1
ATOM 646 C CA . ILE A 1 90 ? 11.129 -6.835 4.395 1.00 96.94 90 ILE A CA 1
ATOM 647 C C . ILE A 1 90 ? 11.603 -7.675 3.207 1.00 96.94 90 ILE A C 1
ATOM 649 O O . ILE A 1 90 ? 12.523 -8.484 3.335 1.00 96.94 90 ILE A O 1
ATOM 653 N N . THR A 1 91 ? 11.019 -7.434 2.034 1.00 97.94 91 THR A N 1
ATOM 654 C CA . THR A 1 91 ? 11.469 -7.989 0.751 1.00 97.94 91 THR A CA 1
ATOM 655 C C . THR A 1 91 ? 11.776 -6.855 -0.213 1.00 97.94 91 THR A C 1
ATOM 657 O O . THR A 1 91 ? 10.920 -6.027 -0.498 1.00 97.94 91 THR A O 1
ATOM 660 N N . THR A 1 92 ? 12.990 -6.805 -0.751 1.00 97.75 92 THR A N 1
ATOM 661 C CA . THR A 1 92 ? 13.343 -5.804 -1.760 1.00 97.75 92 THR A CA 1
ATOM 662 C C . THR A 1 92 ? 14.118 -6.416 -2.912 1.00 97.75 92 THR A C 1
ATOM 664 O O . THR A 1 92 ? 14.657 -7.523 -2.811 1.00 97.75 92 THR A O 1
ATOM 667 N N . GLY A 1 93 ? 14.177 -5.699 -4.031 1.00 94.81 93 GLY A N 1
ATOM 668 C CA . GLY A 1 93 ? 15.177 -5.964 -5.052 1.00 94.81 93 GLY A CA 1
ATOM 669 C C . GLY A 1 93 ? 14.780 -5.540 -6.452 1.00 94.81 93 GLY A C 1
ATOM 670 O O . GLY A 1 93 ? 13.686 -5.042 -6.710 1.00 94.81 93 GLY A O 1
ATOM 671 N N . VAL A 1 94 ? 15.710 -5.775 -7.369 1.00 93.94 94 VAL A N 1
ATOM 672 C CA . VAL A 1 94 ? 15.531 -5.479 -8.785 1.00 93.94 94 VAL A CA 1
ATOM 673 C C . VAL A 1 94 ? 15.182 -6.769 -9.531 1.00 93.94 94 VAL A C 1
ATOM 675 O O . VAL A 1 94 ? 15.798 -7.816 -9.301 1.00 93.94 94 VAL A O 1
ATOM 678 N N . ARG A 1 95 ? 14.193 -6.716 -10.422 1.00 94.44 95 ARG A N 1
ATOM 679 C CA . ARG A 1 95 ? 13.663 -7.858 -11.181 1.00 94.44 95 ARG A CA 1
ATOM 680 C C . ARG A 1 95 ? 13.806 -7.615 -12.682 1.00 94.44 95 ARG A C 1
ATOM 682 O O . ARG A 1 95 ? 13.696 -6.485 -13.136 1.00 94.44 95 ARG A O 1
ATOM 689 N N . ALA A 1 96 ? 14.088 -8.666 -13.444 1.00 91.06 96 ALA A N 1
ATOM 690 C CA . ALA A 1 96 ? 14.027 -8.605 -14.909 1.00 91.06 96 ALA A CA 1
ATOM 691 C C . ALA A 1 96 ? 12.619 -8.977 -15.408 1.00 91.06 96 ALA A C 1
ATOM 693 O O . ALA A 1 96 ? 12.076 -8.379 -16.335 1.00 91.06 96 ALA A O 1
ATOM 694 N N . GLU A 1 97 ? 12.000 -9.942 -14.736 1.00 93.56 97 GLU A N 1
ATOM 695 C CA . GLU A 1 97 ? 10.694 -10.485 -15.087 1.00 93.56 97 GLU A CA 1
ATOM 696 C C . GLU A 1 97 ? 9.566 -9.774 -14.331 1.00 93.56 97 GLU A C 1
ATOM 698 O O . GLU A 1 97 ? 9.791 -9.123 -13.304 1.00 93.56 97 GLU A O 1
ATOM 703 N N . ALA A 1 98 ? 8.351 -9.882 -14.872 1.00 92.44 98 ALA A N 1
ATOM 704 C CA . ALA A 1 98 ? 7.146 -9.424 -14.194 1.00 92.44 98 ALA A CA 1
ATOM 705 C C . ALA A 1 98 ? 6.924 -10.241 -12.917 1.00 92.44 98 ALA A C 1
ATOM 707 O O . ALA A 1 98 ? 7.194 -11.441 -12.888 1.00 92.44 98 ALA A O 1
ATOM 708 N N . VAL A 1 99 ? 6.409 -9.591 -11.875 1.00 92.31 99 VAL A N 1
ATOM 709 C CA . VAL A 1 99 ? 6.075 -10.258 -10.615 1.00 92.31 99 VAL A CA 1
ATOM 710 C C . VAL A 1 99 ? 4.557 -10.243 -10.466 1.00 92.31 99 VAL A C 1
ATOM 712 O O . VAL A 1 99 ? 3.977 -9.156 -10.408 1.00 92.31 99 VAL A O 1
ATOM 715 N N . PRO A 1 100 ? 3.893 -11.410 -10.418 1.00 95.81 100 PRO A N 1
ATOM 716 C CA . PRO A 1 100 ? 2.458 -11.476 -10.184 1.00 95.81 100 PRO A CA 1
ATOM 717 C C . PRO A 1 100 ? 2.073 -10.747 -8.894 1.00 95.81 100 PRO A C 1
ATOM 719 O O . PRO A 1 100 ? 2.745 -10.874 -7.870 1.00 95.81 100 PRO A O 1
ATOM 722 N N . ILE A 1 101 ? 0.965 -10.002 -8.922 1.00 95.19 101 ILE A N 1
ATOM 723 C CA . ILE A 1 101 ? 0.514 -9.242 -7.747 1.00 95.19 101 ILE A CA 1
ATOM 724 C C . ILE A 1 101 ? 0.208 -10.167 -6.567 1.00 95.19 101 ILE A C 1
ATOM 726 O O . ILE A 1 101 ? 0.526 -9.811 -5.436 1.00 95.19 101 ILE A O 1
ATOM 730 N N . ASP A 1 102 ? -0.311 -11.367 -6.822 1.00 95.94 102 ASP A N 1
ATOM 731 C CA . ASP A 1 102 ? -0.577 -12.358 -5.775 1.00 95.94 102 ASP A CA 1
ATOM 732 C C . ASP A 1 102 ? 0.706 -12.759 -5.026 1.00 95.94 102 ASP A C 1
ATOM 734 O O . ASP A 1 102 ? 0.708 -12.818 -3.798 1.00 95.94 102 ASP A O 1
ATOM 738 N N . GLU A 1 103 ? 1.836 -12.905 -5.730 1.00 95.94 103 GLU A N 1
ATOM 739 C CA . GLU A 1 103 ? 3.134 -13.172 -5.093 1.00 95.94 103 GLU A CA 1
ATOM 740 C C . GLU A 1 103 ? 3.560 -12.000 -4.197 1.00 95.94 103 GLU A C 1
ATOM 742 O O . GLU A 1 103 ? 4.041 -12.194 -3.080 1.00 95.94 103 GLU A O 1
ATOM 747 N N . VAL A 1 104 ? 3.343 -10.760 -4.646 1.00 97.50 104 VAL A N 1
ATOM 748 C CA . VAL A 1 104 ? 3.626 -9.568 -3.832 1.00 97.50 104 VAL A CA 1
ATOM 749 C C . VAL A 1 104 ? 2.747 -9.524 -2.583 1.00 97.50 104 VAL A C 1
ATOM 751 O O . VAL A 1 104 ? 3.243 -9.181 -1.507 1.00 97.50 104 VAL A O 1
ATOM 754 N N . MET A 1 105 ? 1.471 -9.889 -2.704 1.00 97.69 105 MET A N 1
ATOM 755 C CA . MET A 1 105 ? 0.544 -9.957 -1.575 1.00 97.69 105 MET A CA 1
ATOM 756 C C . MET A 1 105 ? 0.995 -10.999 -0.547 1.00 97.69 105 MET A C 1
ATOM 758 O O . MET A 1 105 ? 1.023 -10.694 0.645 1.00 97.69 105 MET A O 1
ATOM 762 N N . ASP A 1 106 ? 1.453 -12.171 -0.988 1.00 97.00 106 ASP A N 1
ATOM 763 C CA . ASP A 1 106 ? 1.987 -13.222 -0.111 1.00 97.00 106 ASP A CA 1
ATOM 764 C C . ASP A 1 106 ? 3.274 -12.801 0.620 1.00 97.00 106 ASP A C 1
ATOM 766 O O . ASP A 1 106 ? 3.527 -13.197 1.765 1.00 97.00 106 ASP A O 1
ATOM 770 N N . LEU A 1 107 ? 4.107 -11.967 -0.012 1.00 96.44 107 LEU A N 1
ATOM 771 C CA . LEU A 1 107 ? 5.328 -11.441 0.605 1.00 96.44 107 LEU A CA 1
ATOM 772 C C . LEU A 1 107 ? 5.042 -10.505 1.787 1.00 96.44 107 LEU A C 1
ATOM 774 O O . LEU A 1 107 ? 5.860 -10.445 2.710 1.00 96.44 107 LEU A O 1
ATOM 778 N N . VAL A 1 108 ? 3.903 -9.803 1.780 1.00 97.38 108 VAL A N 1
ATOM 779 C CA . VAL A 1 108 ? 3.509 -8.851 2.837 1.00 97.38 108 VAL A CA 1
ATOM 780 C C . VAL A 1 108 ? 2.357 -9.341 3.714 1.00 97.38 108 VAL A C 1
ATOM 782 O O . VAL A 1 108 ? 1.993 -8.661 4.674 1.00 97.38 108 VAL A O 1
ATOM 785 N N . ALA A 1 109 ? 1.790 -10.512 3.428 1.00 95.06 109 ALA A N 1
ATOM 786 C CA . ALA A 1 109 ? 0.698 -11.086 4.198 1.00 95.06 109 ALA A CA 1
ATOM 787 C C . ALA A 1 109 ? 1.108 -11.323 5.659 1.00 95.06 109 ALA A C 1
ATOM 789 O O . ALA A 1 109 ? 2.159 -11.894 5.958 1.00 95.06 109 ALA A O 1
ATOM 790 N N . HIS A 1 110 ? 0.248 -10.901 6.586 1.00 94.62 110 HIS A N 1
ATOM 791 C CA . HIS A 1 110 ? 0.444 -11.128 8.011 1.00 94.62 110 HIS A CA 1
ATOM 792 C C . HIS A 1 110 ? -0.913 -11.245 8.726 1.00 94.62 110 HIS A C 1
ATOM 794 O O . HIS A 1 110 ? -1.785 -10.414 8.474 1.00 94.62 110 HIS A O 1
ATOM 800 N N . PRO A 1 111 ? -1.110 -12.198 9.662 1.00 91.00 111 PRO A N 1
ATOM 801 C CA . PRO A 1 111 ? -2.391 -12.371 10.365 1.00 91.00 111 PRO A CA 1
ATOM 802 C C . PRO A 1 111 ? -2.864 -11.139 11.149 1.00 91.00 111 PRO A C 1
ATOM 804 O O . PRO A 1 111 ? -4.053 -10.959 11.376 1.00 91.00 111 PRO A O 1
ATOM 807 N N . GLY A 1 112 ? -1.926 -10.295 11.582 1.00 90.50 112 GLY A N 1
ATOM 808 C CA . GLY A 1 112 ? -2.209 -9.034 12.275 1.00 90.50 112 GLY A CA 1
ATOM 809 C C . GLY A 1 112 ? -2.484 -7.836 11.360 1.00 90.50 112 GLY A C 1
ATOM 810 O O . GLY A 1 112 ? -2.670 -6.737 11.874 1.00 90.50 112 GLY A O 1
ATOM 811 N N . ALA A 1 113 ? -2.443 -8.000 10.033 1.00 93.88 113 ALA A N 1
ATOM 812 C CA . ALA A 1 113 ? -2.665 -6.898 9.104 1.00 93.88 113 ALA A CA 1
ATOM 813 C C . ALA A 1 113 ? -4.167 -6.658 8.910 1.00 93.88 113 ALA A C 1
ATOM 815 O O . ALA A 1 113 ? -4.864 -7.493 8.340 1.00 93.88 113 ALA A O 1
ATOM 816 N N . GLY A 1 114 ? -4.660 -5.500 9.353 1.00 93.06 114 GLY A N 1
ATOM 817 C CA . GLY A 1 114 ? -6.015 -5.031 9.046 1.00 93.06 114 GLY A CA 1
ATOM 818 C C . GLY A 1 114 ? -6.089 -4.221 7.749 1.00 93.06 114 GLY A C 1
ATOM 819 O O . GLY A 1 114 ? -7.182 -3.909 7.279 1.00 93.06 114 GLY A O 1
ATOM 820 N N . GLY A 1 115 ? -4.943 -3.887 7.146 1.00 93.88 115 GLY A N 1
ATOM 821 C CA . GLY A 1 115 ? -4.872 -3.260 5.831 1.00 93.88 115 GLY A CA 1
ATOM 822 C C . GLY A 1 115 ? -3.568 -3.572 5.103 1.00 93.88 115 GLY A C 1
ATOM 823 O O . GLY A 1 115 ? -2.496 -3.594 5.705 1.00 93.88 115 GLY A O 1
ATOM 824 N N . THR A 1 116 ? -3.671 -3.781 3.792 1.00 97.94 116 THR A N 1
ATOM 825 C CA . THR A 1 116 ? -2.529 -3.873 2.875 1.00 97.94 116 THR A CA 1
ATOM 826 C C . THR A 1 116 ? -2.756 -2.909 1.723 1.00 97.94 116 THR A C 1
ATOM 828 O O . THR A 1 116 ? -3.851 -2.858 1.165 1.00 97.94 116 THR A O 1
ATOM 831 N N . VAL A 1 117 ? -1.732 -2.134 1.383 1.00 98.62 117 VAL A N 1
ATOM 832 C CA . VAL A 1 117 ? -1.750 -1.198 0.257 1.00 98.62 117 VAL A CA 1
ATOM 833 C C . VAL A 1 117 ? -0.668 -1.609 -0.720 1.00 98.62 117 VAL A C 1
ATOM 835 O O . VAL A 1 117 ? 0.474 -1.817 -0.316 1.00 98.62 117 VAL A O 1
ATOM 838 N N . VAL A 1 118 ? -1.033 -1.686 -1.999 1.00 98.50 118 VAL A N 1
ATOM 839 C CA . VAL A 1 118 ? -0.107 -1.932 -3.103 1.00 98.50 118 VAL A CA 1
ATOM 840 C C . VAL A 1 118 ? -0.165 -0.751 -4.061 1.00 98.50 118 VAL A C 1
ATOM 842 O O . VAL A 1 118 ? -1.230 -0.395 -4.562 1.00 98.50 118 VAL A O 1
ATOM 845 N N . PHE A 1 119 ? 0.987 -0.148 -4.317 1.00 98.50 119 PHE A N 1
ATOM 846 C CA . PHE A 1 119 ? 1.202 0.788 -5.408 1.00 98.50 119 PHE A CA 1
ATOM 847 C C . PHE A 1 119 ? 1.926 0.067 -6.543 1.00 98.50 119 PHE A C 1
ATOM 849 O O . PHE A 1 119 ? 2.942 -0.589 -6.309 1.00 98.50 119 PHE A O 1
ATOM 856 N N . VAL A 1 120 ? 1.433 0.237 -7.769 1.00 98.00 120 VAL A N 1
ATOM 857 C CA . VAL A 1 120 ? 2.044 -0.303 -8.986 1.00 98.00 120 VAL A CA 1
ATOM 858 C C . VAL A 1 120 ? 2.285 0.849 -9.954 1.00 98.00 120 VAL A C 1
ATOM 860 O O . VAL A 1 120 ? 1.350 1.542 -10.351 1.00 98.00 120 VAL A O 1
ATOM 863 N N . GLY A 1 121 ? 3.546 1.068 -10.316 1.00 95.88 121 GLY A N 1
ATOM 864 C CA . GLY A 1 121 ? 3.911 1.939 -11.425 1.00 95.88 121 GLY A CA 1
ATOM 865 C C . GLY A 1 121 ? 3.804 1.179 -12.742 1.00 95.88 121 GLY A C 1
ATOM 866 O O . GLY A 1 121 ? 4.282 0.050 -12.833 1.00 95.88 121 GLY A O 1
ATOM 867 N N . THR A 1 122 ? 3.235 1.815 -13.763 1.00 94.94 122 THR A N 1
ATOM 868 C CA . THR A 1 122 ? 2.972 1.197 -15.071 1.00 94.94 122 THR A CA 1
ATOM 869 C C . THR A 1 122 ? 3.475 2.094 -16.197 1.00 94.94 122 THR A C 1
ATOM 871 O O . THR A 1 122 ? 3.440 3.322 -16.075 1.00 94.94 122 THR A O 1
ATOM 874 N N . VAL A 1 123 ? 3.951 1.495 -17.290 1.00 93.06 123 VAL A N 1
ATOM 875 C CA . VAL A 1 123 ? 4.318 2.231 -18.508 1.00 93.06 123 VAL A CA 1
ATOM 876 C C . VAL A 1 123 ? 3.061 2.829 -19.155 1.00 93.06 123 VAL A C 1
ATOM 878 O O . VAL A 1 123 ? 2.093 2.110 -19.402 1.00 93.06 123 VAL A O 1
ATOM 881 N N . ARG A 1 124 ? 3.068 4.140 -19.426 1.00 91.06 124 ARG A N 1
ATOM 882 C CA . ARG A 1 124 ? 1.962 4.861 -20.086 1.00 91.06 124 ARG A CA 1
ATOM 883 C C . ARG A 1 124 ? 2.179 4.906 -21.600 1.00 91.06 124 ARG A C 1
ATOM 885 O O . ARG A 1 124 ? 3.321 4.991 -22.031 1.00 91.06 124 ARG A O 1
ATOM 892 N N . GLU A 1 125 ? 1.090 4.915 -22.368 1.00 87.69 125 GLU A N 1
ATOM 893 C CA . GLU A 1 125 ? 1.103 5.027 -23.841 1.00 87.69 125 GLU A CA 1
ATOM 894 C C . GLU A 1 125 ? 1.488 6.415 -24.363 1.00 87.69 125 GLU A C 1
ATOM 896 O O . GLU A 1 125 ? 1.934 6.546 -25.495 1.00 87.69 125 GLU A O 1
ATOM 901 N N . GLN A 1 126 ? 1.344 7.452 -23.538 1.00 85.19 126 GLN A N 1
ATOM 902 C CA . GLN A 1 126 ? 1.680 8.825 -23.897 1.00 85.19 126 GLN A CA 1
ATOM 903 C C . GLN A 1 126 ? 2.687 9.404 -22.913 1.00 85.19 126 GLN A C 1
ATOM 905 O O . GLN A 1 126 ? 2.547 9.262 -21.689 1.00 85.19 126 GLN A O 1
ATOM 910 N N . SER A 1 127 ? 3.674 10.106 -23.464 1.00 80.75 127 SER A N 1
ATOM 911 C CA . SER A 1 127 ? 4.588 10.938 -22.697 1.00 80.75 127 SER A CA 1
ATOM 912 C C . SER A 1 127 ? 4.390 12.413 -23.012 1.00 80.75 127 SER A C 1
ATOM 914 O O . SER A 1 127 ? 4.287 12.829 -24.171 1.00 80.75 127 SER A O 1
ATOM 916 N N . GLU A 1 128 ? 4.333 13.211 -21.949 1.00 78.31 128 GLU A N 1
ATOM 917 C CA . GLU A 1 128 ? 4.189 14.659 -22.036 1.00 78.31 128 GLU A CA 1
ATOM 918 C C . GLU A 1 128 ? 5.372 15.249 -22.820 1.00 78.31 128 GLU A C 1
ATOM 920 O O . GLU A 1 128 ? 6.532 14.861 -22.649 1.00 78.31 128 GLU A O 1
ATOM 925 N N . GLY A 1 129 ? 5.054 16.142 -23.759 1.00 74.62 129 GLY A N 1
ATOM 926 C CA . GLY A 1 129 ? 6.045 16.801 -24.610 1.00 74.62 129 GLY A CA 1
ATOM 927 C C . GLY A 1 129 ? 6.676 15.935 -25.710 1.00 74.62 129 GLY A C 1
ATOM 928 O O . GLY A 1 129 ? 7.573 16.429 -26.388 1.00 74.62 129 GLY A O 1
ATOM 929 N N . TRP A 1 130 ? 6.236 14.684 -25.923 1.00 76.50 130 TRP A N 1
ATOM 930 C CA . TRP A 1 130 ? 6.826 13.800 -26.950 1.00 76.50 130 TRP A CA 1
ATOM 931 C C . TRP A 1 130 ? 5.822 13.015 -27.787 1.00 76.50 130 TRP A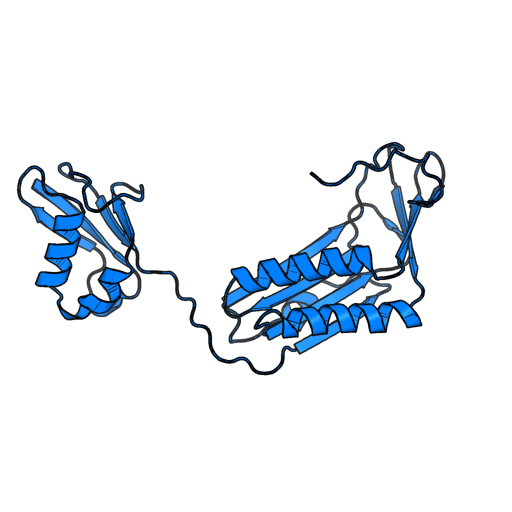 C 1
ATOM 933 O O . TRP A 1 130 ? 6.012 12.910 -28.996 1.00 76.50 130 TRP A O 1
ATOM 943 N N . GLY A 1 131 ? 4.728 12.544 -27.184 1.00 83.44 131 GLY A N 1
ATOM 944 C CA . GLY A 1 131 ? 3.692 11.780 -27.881 1.00 83.44 131 GLY A CA 1
ATOM 945 C C . GLY A 1 131 ? 3.731 10.292 -27.544 1.00 83.44 131 GLY A C 1
ATOM 946 O O . GLY A 1 131 ? 3.945 9.930 -26.385 1.00 83.44 131 GLY A O 1
ATOM 947 N N . ASP A 1 132 ? 3.464 9.456 -28.546 1.00 88.56 132 ASP A N 1
ATOM 948 C CA . ASP A 1 132 ? 3.249 8.019 -28.370 1.00 88.56 132 ASP A CA 1
ATOM 949 C C . ASP A 1 132 ? 4.534 7.287 -27.952 1.00 88.56 132 ASP A C 1
ATOM 951 O O . ASP A 1 132 ? 5.602 7.454 -28.548 1.00 88.56 132 ASP A O 1
ATOM 955 N N . VAL A 1 133 ? 4.406 6.449 -26.927 1.00 87.81 133 VAL A N 1
ATOM 956 C CA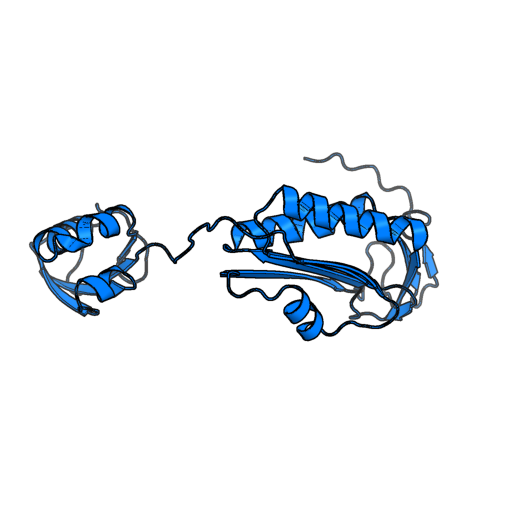 . VAL A 1 133 ? 5.458 5.586 -26.387 1.00 87.81 133 VAL A CA 1
ATOM 957 C C . VAL A 1 133 ? 5.057 4.141 -26.650 1.00 87.81 133 VAL A C 1
ATOM 959 O O . VAL A 1 133 ? 3.968 3.735 -26.263 1.00 87.81 133 VAL A O 1
ATOM 962 N N . ASP A 1 134 ? 5.949 3.346 -27.235 1.00 88.69 134 ASP A N 1
ATOM 963 C CA . ASP A 1 134 ? 5.751 1.901 -27.397 1.00 88.69 134 ASP A CA 1
ATOM 964 C C . ASP A 1 134 ? 6.288 1.132 -26.178 1.00 88.69 134 ASP A C 1
ATOM 966 O O . ASP A 1 134 ? 5.700 0.142 -25.731 1.00 88.69 134 ASP A O 1
ATOM 970 N N . GLN A 1 135 ? 7.413 1.592 -25.617 1.00 90.44 135 GLN A N 1
ATOM 971 C CA . GLN A 1 135 ? 8.060 0.966 -24.464 1.00 90.44 135 GLN A CA 1
ATOM 972 C C . GLN A 1 135 ? 8.997 1.912 -23.697 1.00 90.44 135 GLN A C 1
ATOM 974 O O . GLN A 1 135 ? 9.487 2.917 -24.217 1.00 90.44 135 GLN A O 1
ATOM 979 N N . LEU A 1 136 ? 9.312 1.530 -22.458 1.00 89.50 136 LEU A N 1
ATOM 980 C CA . LEU A 1 136 ? 10.381 2.105 -21.647 1.00 89.50 136 LEU A CA 1
ATOM 981 C C . LEU A 1 136 ? 11.538 1.116 -21.503 1.00 89.50 136 LEU A C 1
ATOM 983 O O . LEU A 1 136 ? 11.350 0.001 -21.029 1.00 89.50 136 LEU A O 1
ATOM 987 N N . SER A 1 137 ? 12.749 1.554 -21.832 1.00 89.12 137 SER A N 1
ATOM 988 C CA . SER A 1 137 ? 13.988 0.832 -21.537 1.00 89.12 137 SER A CA 1
ATOM 989 C C . SER A 1 137 ? 14.564 1.344 -20.220 1.00 89.12 137 SER A C 1
ATOM 991 O O . SER A 1 137 ? 14.987 2.500 -20.128 1.00 89.12 137 SER A O 1
ATOM 993 N N . TYR A 1 138 ? 14.627 0.481 -19.210 1.00 86.00 138 TYR A N 1
ATOM 994 C CA . TYR A 1 138 ? 15.170 0.803 -17.893 1.00 86.00 138 TYR A CA 1
ATOM 995 C C . TYR A 1 138 ? 16.587 0.267 -17.704 1.00 86.00 138 TYR A C 1
ATOM 997 O O . TYR A 1 138 ? 16.823 -0.939 -17.811 1.00 86.00 138 TYR A O 1
ATOM 1005 N N . SER A 1 139 ? 17.511 1.151 -17.320 1.00 77.94 139 SER A N 1
ATOM 1006 C CA . SER A 1 139 ? 18.854 0.790 -16.862 1.00 77.94 139 SER A CA 1
ATOM 1007 C C . SER A 1 139 ? 19.049 1.180 -15.396 1.00 77.94 139 SER A C 1
ATOM 1009 O O . SER A 1 139 ? 18.486 2.159 -14.899 1.00 77.94 139 SER A O 1
ATOM 1011 N N . ILE A 1 140 ? 19.825 0.373 -14.671 1.00 82.62 140 ILE A N 1
ATOM 1012 C CA . ILE A 1 140 ? 20.034 0.550 -13.234 1.00 82.62 140 ILE A CA 1
ATOM 1013 C C . ILE A 1 140 ? 21.454 0.162 -12.843 1.00 82.62 140 ILE A C 1
ATOM 1015 O O . ILE A 1 140 ? 22.004 -0.814 -13.355 1.00 82.62 140 ILE A O 1
ATOM 1019 N N . TYR A 1 141 ? 22.017 0.880 -11.874 1.00 79.25 141 TYR A N 1
ATOM 1020 C CA . TYR A 1 141 ? 23.221 0.435 -11.184 1.00 79.25 141 TYR A CA 1
ATOM 1021 C C . TYR A 1 141 ? 22.808 -0.458 -10.011 1.00 79.25 141 TYR A C 1
ATOM 1023 O O . TYR A 1 141 ? 22.561 0.024 -8.904 1.00 79.25 141 TYR A O 1
ATOM 1031 N N . ARG A 1 142 ? 22.643 -1.759 -10.278 1.00 80.81 142 ARG A N 1
ATOM 1032 C CA . ARG A 1 142 ? 22.006 -2.720 -9.360 1.00 80.81 142 ARG A CA 1
ATOM 1033 C C . ARG A 1 142 ? 22.670 -2.751 -7.982 1.00 80.81 142 ARG A C 1
ATOM 1035 O O . ARG A 1 142 ? 21.967 -2.705 -6.976 1.00 80.81 142 ARG A O 1
ATOM 1042 N N . GLU A 1 143 ? 23.997 -2.771 -7.942 1.00 79.12 143 GLU A N 1
ATOM 1043 C CA . GLU A 1 143 ? 24.807 -2.841 -6.722 1.00 79.12 143 GLU A CA 1
ATOM 1044 C C . GLU A 1 143 ? 24.588 -1.629 -5.807 1.00 79.12 143 GLU A C 1
ATOM 1046 O O . GLU A 1 143 ? 24.701 -1.746 -4.589 1.00 79.12 143 GLU A O 1
ATOM 1051 N N . MET A 1 144 ? 24.238 -0.474 -6.379 1.00 78.75 144 MET A N 1
ATOM 1052 C CA . MET A 1 144 ? 23.872 0.725 -5.626 1.00 78.75 144 MET A CA 1
ATOM 1053 C C . MET A 1 144 ? 22.373 0.767 -5.315 1.00 78.75 144 MET A C 1
ATOM 1055 O O . MET A 1 144 ? 21.981 1.144 -4.213 1.00 78.75 144 MET A O 1
ATOM 1059 N N . ALA A 1 145 ? 21.527 0.360 -6.260 1.00 83.88 145 ALA A N 1
ATOM 1060 C CA . ALA A 1 145 ? 20.082 0.436 -6.117 1.00 83.88 145 ALA A CA 1
ATOM 1061 C C . ALA A 1 145 ? 19.531 -0.533 -5.060 1.00 83.88 145 ALA A C 1
ATOM 1063 O O . ALA A 1 145 ? 18.715 -0.125 -4.238 1.00 83.88 145 ALA A O 1
ATOM 1064 N N . GLU A 1 146 ? 19.969 -1.794 -5.033 1.00 89.06 146 GLU A N 1
ATOM 1065 C CA . GLU A 1 146 ? 19.418 -2.804 -4.116 1.00 89.06 146 GLU A CA 1
ATOM 1066 C C . GLU A 1 146 ? 19.590 -2.441 -2.624 1.00 89.06 146 GLU A C 1
ATOM 1068 O O . GLU A 1 146 ? 18.596 -2.501 -1.888 1.00 89.06 146 GLU A O 1
ATOM 1073 N N . PRO A 1 147 ? 20.771 -1.982 -2.152 1.00 85.62 147 PRO A N 1
ATOM 1074 C CA . PRO A 1 147 ? 20.919 -1.469 -0.789 1.00 85.62 147 PRO A CA 1
ATOM 1075 C C . PRO A 1 147 ? 20.033 -0.254 -0.499 1.00 85.62 147 PRO A C 1
ATOM 1077 O O . PRO A 1 147 ? 19.520 -0.116 0.609 1.00 85.62 147 PRO A O 1
ATOM 1080 N N . MET A 1 148 ? 19.824 0.624 -1.483 1.00 92.38 148 MET A N 1
ATOM 1081 C CA . MET A 1 148 ? 18.981 1.809 -1.315 1.00 92.38 148 MET A CA 1
ATOM 1082 C C . MET A 1 148 ? 17.499 1.446 -1.207 1.00 92.38 148 MET A C 1
ATOM 1084 O O . MET A 1 148 ? 16.821 1.986 -0.338 1.00 92.38 148 MET A O 1
ATOM 1088 N N . LEU A 1 149 ? 17.012 0.494 -2.012 1.00 95.00 149 LEU A N 1
ATOM 1089 C CA . LEU A 1 149 ? 15.651 -0.043 -1.892 1.00 95.00 149 LEU A CA 1
ATOM 1090 C C . LEU A 1 149 ? 15.431 -0.658 -0.505 1.00 95.00 149 LEU A C 1
ATOM 1092 O O . LEU A 1 149 ? 14.427 -0.365 0.143 1.00 95.00 149 LEU A O 1
ATOM 1096 N N . ARG A 1 150 ? 16.387 -1.473 -0.029 1.00 95.50 150 ARG A N 1
ATOM 1097 C CA . ARG A 1 150 ? 16.344 -2.041 1.328 1.00 95.50 150 ARG A CA 1
ATOM 1098 C C . ARG A 1 150 ? 16.267 -0.944 2.387 1.00 95.50 150 ARG A C 1
ATOM 1100 O O . ARG A 1 150 ? 15.384 -0.998 3.234 1.00 95.50 150 ARG A O 1
ATOM 1107 N N . ARG A 1 151 ? 17.118 0.077 2.287 1.00 93.88 151 ARG A N 1
ATOM 1108 C CA . ARG A 1 151 ? 17.131 1.192 3.234 1.00 93.88 151 ARG A CA 1
ATOM 1109 C C . ARG A 1 151 ? 15.811 1.968 3.260 1.00 93.88 151 ARG A C 1
ATOM 1111 O O . ARG A 1 151 ? 15.358 2.339 4.332 1.00 93.88 151 ARG A O 1
ATOM 1118 N N . VAL A 1 152 ? 15.175 2.198 2.110 1.00 97.31 152 VAL A N 1
ATOM 1119 C CA . VAL A 1 152 ? 13.845 2.837 2.061 1.00 97.31 152 VAL A CA 1
ATOM 1120 C C . VAL A 1 152 ? 12.796 1.980 2.778 1.00 97.31 152 VAL A C 1
ATOM 1122 O O . VAL A 1 152 ? 11.983 2.516 3.527 1.00 97.31 152 VAL A O 1
ATOM 1125 N N . ALA A 1 153 ? 12.824 0.658 2.589 1.00 97.62 153 ALA A N 1
ATOM 1126 C CA . ALA A 1 153 ? 11.903 -0.251 3.268 1.00 97.62 153 ALA A CA 1
ATOM 1127 C C . ALA A 1 153 ? 12.125 -0.290 4.792 1.00 97.62 153 ALA A C 1
ATOM 1129 O O . ALA A 1 153 ? 11.157 -0.279 5.549 1.00 97.62 153 ALA A O 1
ATOM 1130 N N . GLU A 1 154 ? 13.384 -0.298 5.237 1.00 95.75 154 GLU A N 1
ATOM 1131 C CA . GLU A 1 154 ? 13.759 -0.227 6.656 1.00 95.75 154 GLU A CA 1
ATOM 1132 C C . GLU A 1 154 ? 13.301 1.097 7.281 1.00 95.75 154 GLU A C 1
ATOM 1134 O O . GLU A 1 154 ? 12.589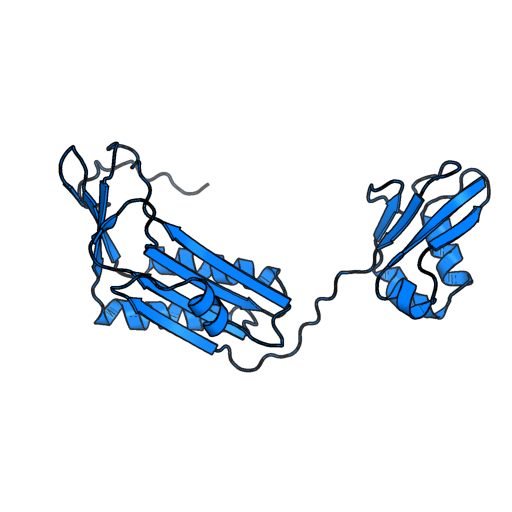 1.086 8.280 1.00 95.75 154 GLU A O 1
ATOM 1139 N N . GLU A 1 155 ? 13.596 2.233 6.639 1.00 96.75 155 GLU A N 1
ATOM 1140 C CA . GLU A 1 155 ? 13.154 3.556 7.098 1.00 96.75 155 GLU A CA 1
ATOM 1141 C C . GLU A 1 155 ? 11.614 3.654 7.163 1.00 96.75 155 GLU A C 1
ATOM 1143 O O . GLU A 1 155 ? 11.075 4.316 8.049 1.00 96.75 155 GLU A O 1
ATOM 1148 N N . ALA A 1 156 ? 10.879 2.984 6.266 1.00 97.44 156 ALA A N 1
ATOM 1149 C CA . ALA A 1 156 ? 9.419 2.904 6.340 1.00 97.44 156 ALA A CA 1
ATOM 1150 C C . ALA A 1 156 ? 8.946 2.069 7.546 1.00 97.44 156 ALA A C 1
ATOM 1152 O O . ALA A 1 156 ? 8.057 2.497 8.282 1.00 97.44 156 ALA A O 1
ATOM 1153 N N . ALA A 1 157 ? 9.552 0.904 7.779 1.00 95.19 157 ALA A N 1
ATOM 1154 C CA . ALA A 1 157 ? 9.221 0.035 8.910 1.00 95.19 157 ALA A CA 1
ATOM 1155 C C . ALA A 1 157 ? 9.611 0.634 10.276 1.00 95.19 157 ALA A C 1
ATOM 1157 O O . ALA A 1 157 ? 9.021 0.277 11.292 1.00 95.19 157 ALA A O 1
ATOM 1158 N N . GLU A 1 158 ? 10.578 1.552 10.318 1.00 93.31 158 GLU A N 1
ATOM 1159 C CA . GLU A 1 158 ? 10.916 2.321 11.523 1.00 93.31 158 GLU A CA 1
ATOM 1160 C C . GLU A 1 158 ? 9.894 3.431 11.816 1.00 93.31 158 GLU A C 1
ATOM 1162 O O . GLU A 1 158 ? 9.611 3.734 12.975 1.00 93.31 158 GLU A O 1
ATOM 1167 N N . ARG A 1 159 ? 9.340 4.056 10.769 1.00 96.06 159 ARG A N 1
ATOM 1168 C CA . ARG A 1 159 ? 8.396 5.182 10.887 1.00 96.06 159 ARG A CA 1
ATOM 1169 C C . ARG A 1 159 ? 6.968 4.744 11.188 1.00 96.06 159 ARG A C 1
ATOM 1171 O O . ARG A 1 159 ? 6.235 5.481 11.846 1.00 96.06 159 ARG A O 1
ATOM 1178 N N . TRP A 1 160 ? 6.564 3.582 10.683 1.00 96.56 160 TRP A N 1
ATOM 1179 C CA . TRP A 1 160 ? 5.210 3.056 10.821 1.00 96.56 160 TRP A CA 1
ATOM 1180 C C . TRP A 1 160 ? 5.236 1.626 11.368 1.00 96.56 160 TRP A C 1
ATOM 1182 O O . TRP A 1 160 ? 6.159 0.880 11.054 1.00 96.56 160 TRP A O 1
ATOM 1192 N N . PRO A 1 161 ? 4.217 1.201 12.139 1.00 94.25 161 PRO A N 1
ATOM 1193 C CA . PRO A 1 161 ? 4.098 -0.159 12.672 1.00 94.25 161 PRO A CA 1
ATOM 1194 C C . PRO A 1 161 ? 3.715 -1.164 11.569 1.00 94.25 161 PRO A C 1
ATOM 1196 O O . PRO A 1 161 ? 2.634 -1.755 11.586 1.00 94.25 161 PRO A O 1
ATOM 1199 N N . LEU A 1 162 ? 4.581 -1.317 10.570 1.00 96.75 162 LEU A N 1
ATOM 1200 C CA . LEU A 1 162 ? 4.378 -2.210 9.436 1.00 96.75 162 LEU A CA 1
ATOM 1201 C C . LEU A 1 162 ? 4.630 -3.660 9.848 1.00 96.75 162 LEU A C 1
ATOM 1203 O O . LEU A 1 162 ? 5.474 -3.955 10.689 1.00 96.75 162 LEU A O 1
ATOM 1207 N N . LEU A 1 163 ? 3.898 -4.571 9.220 1.00 96.62 163 LEU A N 1
ATOM 1208 C CA . LEU A 1 163 ? 4.040 -6.016 9.403 1.00 96.62 163 LEU A CA 1
ATOM 1209 C C . LEU A 1 163 ? 4.787 -6.649 8.224 1.00 96.62 163 LEU A C 1
ATOM 1211 O O . LEU A 1 163 ? 5.502 -7.637 8.392 1.00 96.62 163 LEU A O 1
ATOM 1215 N N . GLY A 1 164 ? 4.674 -6.043 7.044 1.00 97.56 164 GLY A N 1
ATOM 1216 C CA . GLY A 1 164 ? 5.368 -6.444 5.831 1.00 97.56 164 GLY A CA 1
ATOM 1217 C C . GLY A 1 164 ? 5.608 -5.255 4.906 1.00 97.56 164 GLY A C 1
ATOM 1218 O O . GLY A 1 164 ? 4.758 -4.372 4.783 1.00 97.56 164 GLY A O 1
ATOM 1219 N N . VAL A 1 165 ? 6.774 -5.242 4.261 1.00 98.44 165 VAL A N 1
ATOM 1220 C CA . VAL A 1 165 ? 7.180 -4.238 3.272 1.00 98.44 165 VAL A CA 1
ATOM 1221 C C . VAL A 1 165 ? 7.802 -4.943 2.073 1.00 98.44 165 VAL A C 1
ATOM 1223 O O . VAL A 1 165 ? 8.747 -5.720 2.221 1.00 98.44 165 VAL A O 1
ATOM 1226 N N . CYS A 1 166 ? 7.296 -4.655 0.880 1.00 98.62 166 CYS A N 1
ATOM 1227 C CA . CYS A 1 166 ? 7.831 -5.140 -0.382 1.00 98.62 166 CYS A CA 1
ATOM 1228 C C . CYS A 1 166 ? 8.148 -3.961 -1.306 1.00 98.62 166 CYS A C 1
ATOM 1230 O O . CYS A 1 166 ? 7.276 -3.133 -1.555 1.00 98.62 166 CYS A O 1
ATOM 1232 N N . ILE A 1 167 ? 9.382 -3.879 -1.807 1.00 98.44 167 ILE A N 1
ATOM 1233 C CA . ILE A 1 167 ? 9.808 -2.871 -2.790 1.00 98.44 167 ILE A CA 1
ATOM 1234 C C . ILE A 1 167 ? 10.542 -3.575 -3.928 1.00 98.44 167 ILE A C 1
ATOM 1236 O O . ILE A 1 167 ? 11.708 -3.958 -3.786 1.00 98.44 167 ILE A O 1
ATOM 1240 N N . LEU A 1 168 ? 9.874 -3.723 -5.068 1.00 97.56 168 LEU A N 1
ATOM 1241 C CA . LEU A 1 168 ? 10.425 -4.374 -6.254 1.00 97.56 168 LEU A CA 1
ATOM 1242 C C . LEU A 1 168 ? 10.466 -3.393 -7.418 1.00 97.56 168 LEU A C 1
ATOM 1244 O O . LEU A 1 168 ? 9.476 -2.725 -7.695 1.00 97.56 168 LEU A O 1
ATOM 1248 N N . HIS A 1 169 ? 11.593 -3.326 -8.119 1.00 95.62 169 HIS A N 1
ATOM 1249 C CA . HIS A 1 169 ? 11.726 -2.512 -9.327 1.00 95.62 169 HIS A CA 1
ATOM 1250 C C . HIS A 1 169 ? 12.096 -3.397 -10.514 1.00 95.62 169 HIS A C 1
ATOM 1252 O O . HIS A 1 169 ? 13.062 -4.157 -10.440 1.00 95.62 169 HIS A O 1
ATOM 1258 N N . ARG A 1 170 ? 11.351 -3.298 -11.613 1.00 94.88 170 ARG A N 1
ATOM 1259 C CA . ARG A 1 170 ? 11.626 -4.027 -12.850 1.00 94.88 170 ARG A CA 1
ATOM 1260 C C . ARG A 1 170 ? 12.556 -3.229 -13.761 1.00 94.88 170 ARG A C 1
ATOM 1262 O O . ARG A 1 170 ? 12.517 -2.001 -13.761 1.00 94.88 170 ARG A O 1
ATOM 1269 N N . VAL A 1 171 ? 13.422 -3.921 -14.493 1.00 92.12 171 VAL A N 1
ATOM 1270 C CA . VAL A 1 171 ? 14.378 -3.330 -15.443 1.00 92.12 171 VAL A CA 1
ATOM 1271 C C . VAL A 1 171 ? 14.378 -4.078 -16.771 1.00 92.12 171 VAL A C 1
ATOM 1273 O O . VAL A 1 171 ? 13.830 -5.176 -16.854 1.00 92.12 171 VAL A O 1
ATOM 1276 N N . GLY A 1 172 ? 15.021 -3.499 -17.785 1.00 91.81 172 GLY A N 1
ATOM 1277 C CA . GLY A 1 172 ? 14.959 -3.973 -19.166 1.00 91.81 172 GLY A CA 1
ATOM 1278 C C . GLY A 1 172 ? 13.907 -3.223 -19.980 1.00 91.81 172 GLY A C 1
ATOM 1279 O O . GLY A 1 172 ? 13.466 -2.143 -19.582 1.00 91.81 172 GLY A O 1
ATOM 1280 N N . ASP A 1 173 ? 13.533 -3.801 -21.117 1.00 93.31 173 ASP A N 1
ATOM 1281 C CA . ASP A 1 173 ? 12.555 -3.223 -22.038 1.00 93.31 173 ASP A CA 1
ATOM 1282 C C . ASP A 1 173 ? 11.137 -3.608 -21.609 1.00 93.31 173 ASP A C 1
ATOM 1284 O O . ASP A 1 173 ? 10.787 -4.788 -21.536 1.00 93.31 173 ASP A O 1
ATOM 1288 N N . LEU A 1 174 ? 10.334 -2.596 -21.289 1.00 94.00 174 LEU A N 1
ATOM 1289 C CA . LEU A 1 174 ? 8.989 -2.728 -20.743 1.00 94.00 174 LEU A CA 1
ATOM 1290 C C . LEU A 1 174 ? 7.982 -2.052 -21.681 1.00 94.00 174 LEU A C 1
ATOM 1292 O O . LEU A 1 174 ? 7.942 -0.820 -21.728 1.00 94.00 174 LEU A O 1
ATOM 1296 N N . PRO A 1 175 ? 7.176 -2.828 -22.425 1.00 94.38 175 PRO A N 1
ATOM 1297 C CA . PRO A 1 175 ? 6.060 -2.305 -23.209 1.00 94.38 175 PRO A CA 1
ATOM 1298 C C . PRO A 1 175 ? 5.060 -1.473 -22.399 1.00 94.38 175 PRO A C 1
ATOM 1300 O O . PRO A 1 175 ? 4.951 -1.607 -21.178 1.00 94.38 175 PRO A O 1
ATOM 1303 N N . VAL A 1 176 ? 4.274 -0.647 -23.089 1.00 94.25 176 VAL A N 1
ATOM 1304 C CA . VAL A 1 176 ? 3.089 0.006 -22.507 1.00 94.25 176 VAL A CA 1
ATOM 1305 C C . VAL A 1 176 ? 2.210 -0.991 -21.750 1.00 94.25 176 VAL A C 1
ATOM 1307 O O . VAL A 1 176 ? 1.956 -2.099 -22.214 1.00 94.25 176 VAL A O 1
ATOM 1310 N N . GLY A 1 177 ? 1.725 -0.583 -20.574 1.00 93.38 177 GLY A N 1
ATOM 1311 C CA . GLY A 1 177 ? 0.891 -1.420 -19.710 1.00 93.38 177 GLY A CA 1
ATOM 1312 C C . GLY A 1 177 ? 1.674 -2.349 -18.777 1.00 93.38 177 GLY A C 1
ATOM 1313 O O . GLY A 1 177 ? 1.092 -2.879 -17.831 1.00 93.38 177 GLY A O 1
ATOM 1314 N N . GLU A 1 178 ? 2.987 -2.500 -18.966 1.00 95.44 178 GLU A N 1
ATOM 1315 C CA . GLU A 1 178 ? 3.819 -3.324 -18.087 1.00 95.44 178 GLU A CA 1
ATOM 1316 C C . GLU A 1 178 ? 4.160 -2.632 -16.764 1.00 95.44 178 GLU A C 1
ATOM 1318 O O . GLU A 1 178 ? 4.301 -1.409 -16.665 1.00 95.44 178 GLU A O 1
ATOM 1323 N N . GLN A 1 179 ? 4.329 -3.453 -15.728 1.00 94.81 179 GLN A N 1
ATOM 1324 C CA . GLN A 1 179 ? 4.677 -3.015 -14.379 1.00 94.81 179 GLN A CA 1
ATOM 1325 C C . GLN A 1 179 ? 6.161 -2.646 -14.293 1.00 94.81 179 GLN A C 1
ATOM 1327 O O . GLN A 1 179 ? 7.029 -3.413 -14.714 1.00 94.81 179 GLN A O 1
ATOM 1332 N N . THR A 1 180 ? 6.456 -1.497 -13.689 1.00 94.62 180 THR A N 1
ATOM 1333 C CA . THR A 1 180 ? 7.816 -0.949 -13.567 1.00 94.62 180 THR A CA 1
ATOM 1334 C C . THR A 1 180 ? 8.324 -0.973 -12.132 1.00 94.62 180 THR A C 1
ATOM 1336 O O . THR A 1 180 ? 9.489 -1.274 -11.890 1.00 94.62 180 THR A O 1
ATOM 1339 N N . VAL A 1 181 ? 7.459 -0.703 -11.159 1.00 96.50 181 VAL A N 1
ATOM 1340 C CA . VAL A 1 181 ? 7.797 -0.706 -9.734 1.00 96.50 181 VAL A CA 1
ATOM 1341 C C . VAL A 1 181 ? 6.576 -1.116 -8.928 1.00 96.50 181 VAL A C 1
ATOM 1343 O O . VAL A 1 181 ? 5.458 -0.718 -9.250 1.00 96.50 181 VAL A O 1
ATOM 1346 N N . ILE A 1 182 ? 6.786 -1.902 -7.879 1.00 98.50 182 ILE A N 1
ATOM 1347 C CA . ILE A 1 182 ? 5.739 -2.329 -6.958 1.00 98.50 182 ILE A CA 1
ATOM 1348 C C . ILE A 1 182 ? 6.185 -2.007 -5.536 1.00 98.50 182 ILE A C 1
ATOM 1350 O O . ILE A 1 182 ? 7.266 -2.422 -5.113 1.00 98.50 182 ILE A O 1
ATOM 1354 N N . ILE A 1 183 ? 5.341 -1.278 -4.808 1.00 98.62 183 ILE A N 1
ATOM 1355 C CA . ILE A 1 183 ? 5.492 -1.007 -3.377 1.00 98.62 183 ILE A CA 1
ATOM 1356 C C . ILE A 1 183 ? 4.287 -1.612 -2.670 1.00 98.62 183 ILE A C 1
ATOM 1358 O O . ILE A 1 183 ? 3.164 -1.200 -2.943 1.00 98.62 183 ILE A O 1
ATOM 1362 N N . ALA A 1 184 ? 4.497 -2.558 -1.762 1.00 98.69 184 ALA A N 1
ATOM 1363 C CA . ALA A 1 184 ? 3.428 -3.113 -0.942 1.00 98.69 184 ALA A CA 1
ATOM 1364 C C . ALA A 1 184 ? 3.756 -2.977 0.543 1.00 98.69 184 ALA A C 1
ATOM 1366 O O . ALA A 1 184 ? 4.855 -3.325 0.970 1.00 98.69 184 ALA A O 1
ATOM 1367 N N . CYS A 1 185 ? 2.797 -2.494 1.326 1.00 98.62 185 CYS A N 1
ATOM 1368 C CA . CYS A 1 185 ? 2.934 -2.325 2.768 1.00 98.62 185 CYS A CA 1
ATOM 1369 C C . CYS A 1 185 ? 1.699 -2.888 3.469 1.00 98.62 185 CYS A C 1
ATOM 1371 O O . CYS A 1 185 ? 0.572 -2.530 3.118 1.00 98.62 185 CYS A O 1
ATOM 1373 N N . SER A 1 186 ? 1.906 -3.729 4.479 1.00 98.31 186 SER A N 1
ATOM 1374 C CA . SER A 1 186 ? 0.847 -4.230 5.356 1.00 98.31 186 SER A CA 1
ATOM 1375 C C . SER A 1 186 ? 1.007 -3.672 6.765 1.00 98.31 186 SER A C 1
ATOM 1377 O O . SER A 1 186 ? 2.120 -3.539 7.278 1.00 98.31 186 SER A O 1
ATOM 1379 N N . ALA A 1 187 ? -0.109 -3.319 7.396 1.00 96.69 187 ALA A N 1
ATOM 1380 C CA . ALA A 1 187 ? -0.136 -2.740 8.733 1.00 96.69 187 ALA A CA 1
ATOM 1381 C C . ALA A 1 187 ? -1.415 -3.149 9.481 1.00 96.69 187 ALA A C 1
ATOM 1383 O O . ALA A 1 187 ? -2.401 -3.551 8.849 1.00 96.69 187 ALA A O 1
ATOM 1384 N N . PRO A 1 188 ? -1.443 -3.030 10.822 1.00 94.75 188 PRO A N 1
ATOM 1385 C CA . PRO A 1 188 ? -2.659 -3.248 11.595 1.00 94.75 188 PRO A CA 1
ATOM 1386 C C . PRO A 1 188 ? -3.820 -2.370 11.119 1.00 94.75 188 PRO A C 1
ATOM 1388 O O . PRO A 1 188 ? -4.935 -2.869 11.027 1.00 94.75 188 PRO A O 1
ATOM 1391 N N . HIS A 1 189 ? -3.556 -1.111 10.738 1.00 93.06 189 HIS A N 1
ATOM 1392 C CA . HIS A 1 189 ? -4.576 -0.191 10.220 1.00 93.06 189 HIS A CA 1
ATOM 1393 C C . HIS A 1 189 ? -4.194 0.375 8.859 1.00 93.06 189 HIS A C 1
ATOM 1395 O O . HIS A 1 189 ? -3.028 0.483 8.482 1.00 93.06 189 HIS A O 1
ATOM 1401 N N . ARG A 1 190 ? -5.222 0.751 8.096 1.00 95.06 190 ARG A N 1
ATOM 1402 C CA . ARG A 1 190 ? -5.065 1.243 6.722 1.00 95.06 190 ARG A CA 1
ATOM 1403 C C . ARG A 1 190 ? -4.223 2.518 6.619 1.00 95.06 190 ARG A C 1
ATOM 1405 O O . ARG A 1 190 ? -3.552 2.704 5.612 1.00 95.06 190 ARG A O 1
ATOM 1412 N N . GLN A 1 191 ? -4.274 3.401 7.620 1.00 96.62 191 GLN A N 1
ATOM 1413 C CA . GLN A 1 191 ? -3.650 4.726 7.550 1.00 96.62 191 GLN A CA 1
ATOM 1414 C C . GLN A 1 191 ? -2.130 4.616 7.392 1.00 96.62 191 GLN A C 1
ATOM 1416 O O . GLN A 1 191 ? -1.543 5.264 6.528 1.00 96.62 191 GLN A O 1
ATOM 1421 N N . GLU A 1 192 ? -1.510 3.749 8.181 1.00 95.88 192 GLU A N 1
ATOM 1422 C CA . GLU A 1 192 ? -0.078 3.479 8.183 1.00 95.88 192 GLU A CA 1
ATOM 1423 C C . GLU A 1 192 ? 0.346 2.770 6.897 1.00 95.88 192 GLU A C 1
ATOM 1425 O O . GLU A 1 192 ? 1.360 3.138 6.309 1.00 95.88 192 GLU A O 1
ATOM 1430 N N . ALA A 1 193 ? -0.456 1.816 6.406 1.00 97.69 193 ALA A N 1
ATOM 1431 C CA . ALA A 1 193 ? -0.192 1.142 5.135 1.00 97.69 193 ALA A CA 1
ATOM 1432 C C . ALA A 1 193 ? -0.181 2.130 3.951 1.00 97.69 193 ALA A C 1
ATOM 1434 O O . ALA A 1 193 ? 0.742 2.100 3.136 1.00 97.69 193 ALA A O 1
ATOM 1435 N N . PHE A 1 194 ? -1.155 3.050 3.882 1.00 98.62 194 PHE A N 1
ATOM 1436 C CA . PHE A 1 194 ? -1.189 4.101 2.856 1.00 98.62 194 PHE A CA 1
ATOM 1437 C C . PHE A 1 194 ? 0.005 5.051 2.965 1.00 98.62 194 PHE A C 1
ATOM 1439 O O . PHE A 1 194 ? 0.666 5.322 1.961 1.00 98.62 194 PHE A O 1
ATOM 1446 N N . ALA A 1 195 ? 0.291 5.542 4.174 1.00 98.25 195 ALA A N 1
ATOM 1447 C CA . ALA A 1 195 ? 1.392 6.470 4.409 1.00 98.25 195 ALA A CA 1
ATOM 1448 C C . ALA A 1 195 ? 2.746 5.849 4.032 1.00 98.25 195 ALA A C 1
ATOM 1450 O O . ALA A 1 195 ? 3.537 6.476 3.326 1.00 98.25 195 ALA A O 1
ATOM 1451 N N . ALA A 1 196 ? 2.980 4.597 4.427 1.00 98.38 196 ALA A N 1
ATOM 1452 C CA . ALA A 1 196 ? 4.211 3.883 4.122 1.00 98.38 196 ALA A CA 1
ATOM 1453 C C . ALA A 1 196 ? 4.359 3.557 2.632 1.00 98.38 196 ALA A C 1
ATOM 1455 O O . ALA A 1 196 ? 5.444 3.733 2.083 1.00 98.38 196 ALA A O 1
ATOM 1456 N N . ALA A 1 197 ? 3.294 3.109 1.957 1.00 98.50 197 ALA A N 1
ATOM 1457 C CA . ALA A 1 197 ? 3.350 2.826 0.522 1.00 98.50 197 ALA A CA 1
ATOM 1458 C C . ALA A 1 197 ? 3.652 4.097 -0.287 1.00 98.50 197 ALA A C 1
ATOM 1460 O O . ALA A 1 197 ? 4.490 4.073 -1.191 1.00 98.50 197 ALA A O 1
ATOM 1461 N N . ARG A 1 198 ? 3.028 5.227 0.083 1.00 98.62 198 ARG A N 1
ATOM 1462 C CA . ARG A 1 198 ? 3.306 6.535 -0.523 1.00 98.62 198 ARG A CA 1
ATOM 1463 C C . ARG A 1 198 ? 4.751 6.974 -0.287 1.00 98.62 198 ARG A C 1
ATOM 1465 O O . ARG A 1 198 ? 5.436 7.355 -1.231 1.00 98.62 198 ARG A O 1
ATOM 1472 N N . TYR A 1 199 ? 5.220 6.880 0.953 1.00 98.56 199 TYR A N 1
ATOM 1473 C CA . TYR A 1 199 ? 6.607 7.178 1.294 1.00 98.56 199 TYR A CA 1
ATOM 1474 C C . TYR A 1 199 ? 7.592 6.322 0.486 1.00 98.56 199 TYR A C 1
ATOM 1476 O O . TYR A 1 199 ? 8.560 6.849 -0.057 1.00 98.56 199 TYR A O 1
ATOM 1484 N N . GLY A 1 200 ? 7.316 5.021 0.353 1.00 98.25 200 GLY A N 1
ATOM 1485 C CA . GLY A 1 200 ? 8.153 4.095 -0.402 1.00 98.25 200 GLY A CA 1
ATOM 1486 C C . GLY A 1 200 ? 8.336 4.526 -1.856 1.00 98.25 200 GLY A C 1
ATOM 1487 O O . GLY A 1 200 ? 9.471 4.625 -2.316 1.00 98.25 200 GLY A O 1
ATOM 1488 N N . ILE A 1 201 ? 7.253 4.841 -2.577 1.00 98.19 201 ILE A N 1
ATOM 1489 C CA . ILE A 1 201 ? 7.376 5.274 -3.978 1.00 98.19 201 ILE A CA 1
ATOM 1490 C C . ILE A 1 201 ? 8.088 6.626 -4.113 1.00 98.19 201 ILE A C 1
ATOM 1492 O O . ILE A 1 201 ? 8.941 6.776 -4.992 1.00 98.19 201 ILE A O 1
ATOM 1496 N N . ASP A 1 202 ? 7.781 7.591 -3.245 1.00 98.00 202 ASP A N 1
ATOM 1497 C CA . ASP A 1 202 ? 8.385 8.924 -3.305 1.00 98.00 202 ASP A CA 1
ATOM 1498 C C . ASP A 1 202 ? 9.903 8.849 -3.061 1.00 98.00 202 ASP A C 1
ATOM 1500 O O . ASP A 1 202 ? 10.693 9.428 -3.811 1.00 98.00 202 ASP A O 1
ATOM 1504 N N . GLU A 1 203 ? 10.341 8.065 -2.074 1.00 97.62 203 GLU A N 1
ATOM 1505 C CA . GLU A 1 203 ? 11.763 7.903 -1.764 1.00 97.62 203 GLU A CA 1
ATOM 1506 C C . GLU A 1 203 ? 12.518 7.069 -2.797 1.00 97.62 203 GLU A C 1
ATOM 1508 O O . GLU A 1 203 ? 13.681 7.372 -3.082 1.00 97.62 203 GLU A O 1
ATOM 1513 N N . VAL A 1 204 ? 11.875 6.055 -3.388 1.00 95.88 204 VAL A N 1
ATOM 1514 C CA . VAL A 1 204 ? 12.457 5.311 -4.513 1.00 95.88 204 VAL A CA 1
ATOM 1515 C C . VAL A 1 204 ? 12.740 6.266 -5.667 1.00 95.88 204 VAL A C 1
ATOM 1517 O O . VAL A 1 204 ? 13.877 6.319 -6.133 1.00 95.88 204 VAL A O 1
ATOM 1520 N N . LYS A 1 205 ? 11.760 7.085 -6.067 1.00 93.38 205 LYS A N 1
ATOM 1521 C CA . LYS A 1 205 ? 11.931 8.072 -7.146 1.00 93.38 205 LYS A CA 1
ATOM 1522 C C . LYS A 1 205 ? 12.980 9.136 -6.830 1.00 93.38 205 LYS A C 1
ATOM 1524 O O . LYS A 1 205 ? 13.662 9.604 -7.734 1.00 93.38 205 LYS A O 1
ATOM 1529 N N . ARG A 1 206 ? 13.107 9.530 -5.562 1.00 92.75 206 ARG A N 1
ATOM 1530 C CA . ARG A 1 206 ? 14.042 10.578 -5.138 1.00 92.75 206 ARG A CA 1
ATOM 1531 C C . ARG A 1 206 ? 15.490 10.100 -5.060 1.00 92.75 206 ARG A C 1
ATOM 1533 O O . ARG A 1 206 ? 16.403 10.892 -5.279 1.00 92.75 206 ARG A O 1
ATOM 1540 N N . ARG A 1 207 ? 15.718 8.849 -4.650 1.00 88.75 207 ARG A N 1
ATOM 1541 C CA . ARG A 1 207 ? 17.052 8.376 -4.242 1.00 88.75 207 ARG A CA 1
ATOM 1542 C C . ARG A 1 207 ? 17.611 7.302 -5.153 1.00 88.75 207 ARG A C 1
ATOM 1544 O O . ARG A 1 207 ? 18.823 7.257 -5.326 1.00 88.75 207 ARG A O 1
ATOM 1551 N N . VAL A 1 208 ? 16.777 6.393 -5.652 1.00 89.12 208 VAL A N 1
ATOM 1552 C CA . VAL A 1 208 ? 17.272 5.187 -6.319 1.00 89.12 208 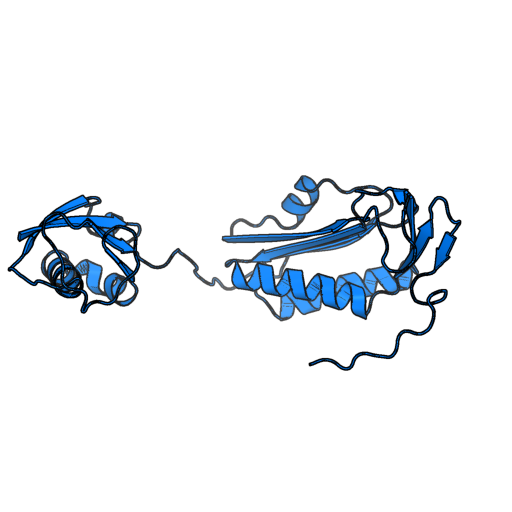VAL A CA 1
ATOM 1553 C C . VAL A 1 208 ? 17.690 5.552 -7.744 1.00 89.12 208 VAL A C 1
ATOM 1555 O O . VAL A 1 208 ? 16.867 6.067 -8.499 1.00 89.12 208 VAL A O 1
ATOM 1558 N N . PRO A 1 209 ? 18.954 5.301 -8.129 1.00 81.31 209 PRO A N 1
ATOM 1559 C CA . PRO A 1 209 ? 19.465 5.687 -9.437 1.00 81.31 209 PRO A CA 1
ATOM 1560 C C . PRO A 1 209 ? 18.912 4.755 -10.518 1.00 81.31 209 PRO A C 1
ATOM 1562 O O . PRO A 1 209 ? 19.478 3.697 -10.797 1.00 81.31 209 PRO A O 1
ATOM 1565 N N . VAL A 1 210 ? 17.784 5.151 -11.102 1.00 84.94 210 VAL A N 1
ATOM 1566 C CA . VAL A 1 210 ? 17.120 4.459 -12.207 1.00 84.94 210 VAL A CA 1
ATOM 1567 C C . VAL A 1 210 ? 17.023 5.416 -13.382 1.00 84.94 210 VAL A C 1
ATOM 1569 O O . VAL A 1 210 ? 16.464 6.504 -13.254 1.00 84.94 210 VAL A O 1
ATOM 1572 N N . TRP A 1 211 ? 17.527 4.993 -14.536 1.00 86.69 211 TRP A N 1
ATOM 1573 C CA . TRP A 1 211 ? 17.407 5.753 -15.773 1.00 86.69 211 TRP A CA 1
ATOM 1574 C C . TRP A 1 211 ? 16.394 5.078 -16.680 1.00 86.69 211 TRP A C 1
ATOM 1576 O O . TRP A 1 211 ? 16.372 3.852 -16.812 1.00 86.69 211 TRP A O 1
ATOM 1586 N N . LYS A 1 212 ? 15.545 5.893 -17.301 1.00 88.12 212 LYS A N 1
ATOM 1587 C CA . LYS A 1 212 ? 14.529 5.434 -18.242 1.00 88.12 212 LYS A CA 1
ATOM 1588 C C . LYS A 1 212 ? 14.730 6.115 -19.587 1.00 88.12 212 LYS A C 1
ATOM 1590 O O . LYS A 1 212 ? 14.944 7.328 -19.655 1.00 88.12 212 LYS A O 1
ATOM 1595 N N . LYS A 1 213 ? 14.640 5.314 -20.638 1.00 88.62 213 LYS A N 1
ATOM 1596 C CA . LYS A 1 213 ? 14.623 5.762 -22.022 1.00 88.62 213 LYS A CA 1
ATOM 1597 C C . LYS A 1 213 ? 13.255 5.454 -22.614 1.00 88.62 213 LYS A C 1
ATOM 1599 O O . LYS A 1 213 ? 12.802 4.315 -22.524 1.00 88.62 213 LYS A O 1
ATOM 1604 N N . GLU A 1 214 ? 12.605 6.457 -23.182 1.00 90.25 214 GLU A N 1
ATOM 1605 C CA . GLU A 1 214 ? 11.365 6.291 -23.938 1.00 90.25 214 GLU A CA 1
ATOM 1606 C C . GLU A 1 214 ? 11.681 5.885 -25.372 1.00 90.25 214 GLU A C 1
ATOM 1608 O O . GLU A 1 214 ? 12.632 6.394 -25.962 1.00 90.25 214 GLU A O 1
ATOM 1613 N N . ILE A 1 215 ? 10.914 4.934 -25.905 1.00 89.25 215 ILE A N 1
ATOM 1614 C CA . ILE A 1 215 ? 11.050 4.416 -27.268 1.00 89.25 215 ILE A CA 1
ATOM 1615 C C . ILE A 1 215 ? 9.656 4.411 -27.894 1.00 89.25 215 ILE A C 1
ATOM 1617 O O . ILE A 1 215 ? 8.713 3.903 -27.288 1.00 89.25 215 ILE A O 1
ATOM 1621 N N . GLY A 1 216 ? 9.537 4.977 -29.091 1.00 91.12 216 GLY A N 1
ATOM 1622 C CA . GLY A 1 216 ? 8.277 5.105 -29.814 1.00 91.12 216 GLY A CA 1
ATOM 1623 C C . GLY A 1 216 ? 8.494 5.430 -31.296 1.00 91.12 216 GLY A C 1
ATOM 1624 O O . GLY A 1 216 ? 9.635 5.446 -31.772 1.00 91.12 216 GLY A O 1
ATOM 1625 N N . PRO A 1 217 ? 7.425 5.753 -32.044 1.00 87.69 217 PRO A N 1
ATOM 1626 C CA . PRO A 1 217 ? 7.501 5.994 -33.489 1.00 87.69 217 PRO A CA 1
ATOM 1627 C C . PRO A 1 217 ? 8.423 7.156 -33.889 1.00 87.69 217 PRO A C 1
ATOM 1629 O O . PRO A 1 217 ? 8.948 7.182 -35.003 1.00 87.69 217 PRO A O 1
ATOM 1632 N N . ALA A 1 218 ? 8.624 8.119 -32.987 1.00 83.75 218 ALA A N 1
ATOM 1633 C CA . ALA A 1 218 ? 9.466 9.294 -33.201 1.00 83.75 218 ALA A CA 1
ATOM 1634 C C . ALA A 1 218 ? 10.969 9.050 -32.937 1.00 83.75 218 ALA A C 1
ATOM 1636 O O . ALA A 1 218 ? 11.771 9.958 -33.155 1.00 83.75 218 ALA A O 1
ATOM 1637 N N . GLY A 1 219 ? 11.359 7.852 -32.483 1.00 87.69 219 GLY A N 1
ATOM 1638 C CA . GLY A 1 219 ? 12.731 7.508 -32.097 1.00 87.69 219 GLY A CA 1
ATOM 1639 C C . GLY A 1 219 ? 12.842 7.149 -30.615 1.00 87.69 219 GLY A C 1
ATOM 1640 O O . GLY A 1 219 ? 11.896 6.626 -30.027 1.00 87.69 219 GLY A O 1
ATOM 1641 N N . ASP A 1 220 ? 13.998 7.416 -30.005 1.00 87.50 220 ASP A N 1
ATOM 1642 C CA . ASP A 1 220 ? 14.224 7.225 -28.572 1.00 87.50 220 ASP A CA 1
ATOM 1643 C C . ASP A 1 220 ? 14.752 8.490 -27.876 1.00 87.50 220 ASP A C 1
ATOM 1645 O O . ASP A 1 220 ? 15.381 9.344 -28.500 1.00 87.50 220 ASP A O 1
ATOM 1649 N N . ARG A 1 221 ? 14.455 8.637 -26.577 1.00 85.69 221 ARG A N 1
ATOM 1650 C CA . ARG A 1 221 ? 14.948 9.752 -25.746 1.00 85.69 221 ARG A CA 1
ATOM 1651 C C . ARG A 1 221 ? 15.192 9.349 -24.297 1.00 85.69 221 ARG A C 1
ATOM 1653 O O . ARG A 1 221 ? 14.426 8.569 -23.725 1.00 85.69 221 ARG A O 1
ATOM 1660 N N . TRP A 1 222 ? 16.221 9.909 -23.671 1.00 84.50 222 TRP A N 1
ATOM 1661 C CA . TRP A 1 222 ? 16.468 9.777 -22.236 1.00 84.50 222 TRP A CA 1
ATOM 1662 C C . TRP A 1 222 ? 15.717 10.844 -21.448 1.00 84.50 222 TRP A C 1
ATOM 1664 O O . TRP A 1 222 ? 15.899 12.045 -21.655 1.00 84.50 222 TRP A O 1
ATOM 1674 N N . ILE A 1 223 ? 14.917 10.406 -20.480 1.00 80.50 223 ILE A N 1
ATOM 1675 C CA . ILE A 1 223 ? 14.173 11.327 -19.617 1.00 80.50 223 ILE A CA 1
ATOM 1676 C C . ILE A 1 223 ? 15.103 11.992 -18.603 1.00 80.50 223 ILE A C 1
ATOM 1678 O O . ILE A 1 223 ? 15.951 11.324 -18.009 1.00 80.50 223 ILE A O 1
ATOM 1682 N N . GLY A 1 224 ? 14.940 13.305 -18.409 1.00 76.25 224 GLY A N 1
ATOM 1683 C CA . GLY A 1 224 ? 15.805 14.133 -17.568 1.00 76.25 224 GLY A CA 1
ATOM 1684 C C . GLY A 1 224 ? 17.157 14.511 -18.188 1.00 76.25 224 GLY A C 1
ATOM 1685 O O . GLY A 1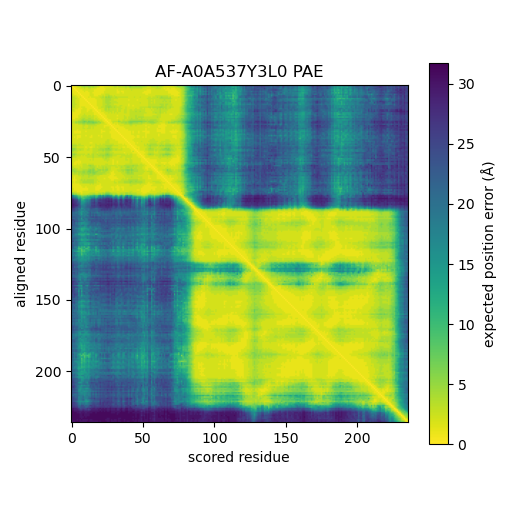 224 ? 17.958 15.153 -17.511 1.00 76.25 224 GLY A O 1
ATOM 1686 N N . ILE A 1 225 ? 17.434 14.116 -19.439 1.00 74.25 225 ILE A N 1
ATOM 1687 C CA . ILE A 1 225 ? 18.653 14.496 -20.181 1.00 74.25 225 ILE A CA 1
ATOM 1688 C C . ILE A 1 225 ? 18.287 15.175 -21.502 1.00 74.25 225 ILE A C 1
ATOM 1690 O O . ILE A 1 225 ? 18.763 16.275 -21.769 1.00 74.25 225 ILE A O 1
ATOM 1694 N N . ASP A 1 226 ? 17.431 14.533 -22.301 1.00 65.69 226 ASP A N 1
ATOM 1695 C CA . ASP A 1 226 ? 17.063 15.002 -23.645 1.00 65.69 226 ASP A CA 1
ATOM 1696 C C . ASP A 1 226 ? 15.820 15.916 -23.634 1.00 65.69 226 ASP A C 1
ATOM 1698 O O . ASP A 1 226 ? 15.324 16.330 -24.683 1.00 65.69 226 ASP A O 1
ATOM 1702 N N . GLU A 1 227 ? 15.300 16.240 -22.448 1.00 60.09 227 GLU A N 1
ATOM 1703 C CA . GLU A 1 227 ? 14.215 17.205 -22.276 1.00 60.09 227 GLU A CA 1
ATOM 1704 C C . GLU A 1 227 ? 14.766 18.640 -22.376 1.00 60.09 227 GLU A C 1
ATOM 1706 O O . GLU A 1 227 ? 15.795 18.954 -21.767 1.00 60.09 227 GLU A O 1
ATOM 1711 N N . PRO A 1 228 ? 14.099 19.550 -23.114 1.00 51.72 228 PRO A N 1
ATOM 1712 C CA . PRO A 1 228 ? 14.394 20.969 -22.985 1.00 51.72 228 PRO A CA 1
ATOM 1713 C C . PRO A 1 228 ? 14.174 21.372 -21.523 1.00 51.72 228 PRO A C 1
ATOM 1715 O O . PRO A 1 228 ? 13.187 20.962 -20.923 1.00 51.72 228 PRO A O 1
ATOM 1718 N N . ALA A 1 229 ? 15.089 22.155 -20.946 1.00 45.28 229 ALA A N 1
ATOM 1719 C CA . ALA A 1 229 ? 15.006 22.573 -19.549 1.00 45.28 229 ALA A CA 1
ATOM 1720 C C . ALA A 1 229 ? 13.690 23.324 -19.275 1.00 45.28 229 ALA A C 1
ATOM 1722 O O . ALA A 1 229 ? 13.589 24.524 -19.538 1.00 45.28 229 ALA A O 1
ATOM 1723 N N . GLU A 1 230 ? 12.683 22.631 -18.750 1.00 47.56 230 GLU A N 1
ATOM 1724 C CA . GLU A 1 230 ? 11.491 23.272 -18.214 1.00 47.56 230 GLU A CA 1
ATOM 1725 C C . GLU A 1 230 ? 11.865 23.962 -16.902 1.00 47.56 230 GLU A C 1
ATOM 1727 O O . GLU A 1 230 ? 12.515 23.393 -16.020 1.00 47.56 230 GLU A O 1
ATOM 1732 N N . ALA A 1 231 ? 11.530 25.252 -16.829 1.00 42.06 231 ALA A N 1
ATOM 1733 C CA . ALA A 1 231 ? 11.814 26.111 -15.696 1.00 42.06 231 ALA A CA 1
AT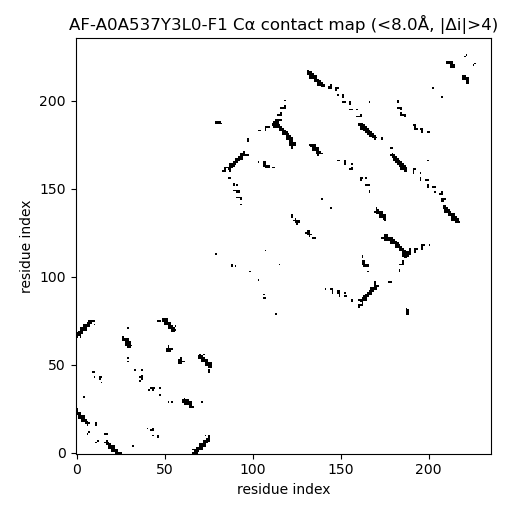OM 1734 C C . ALA A 1 231 ? 11.288 25.456 -14.417 1.00 42.06 231 ALA A C 1
ATOM 1736 O O . ALA A 1 231 ? 10.108 25.141 -14.325 1.00 42.06 231 ALA A O 1
ATOM 1737 N N . ALA A 1 232 ? 12.183 25.264 -13.448 1.00 36.91 232 ALA A N 1
ATOM 1738 C CA . ALA A 1 232 ? 11.871 24.741 -12.130 1.00 36.91 232 ALA A CA 1
ATOM 1739 C C . ALA A 1 232 ? 10.653 25.465 -11.529 1.00 36.91 232 ALA A C 1
ATOM 1741 O O . ALA A 1 232 ? 10.778 26.577 -11.011 1.00 36.91 232 ALA A O 1
ATOM 1742 N N . GLU A 1 233 ? 9.479 24.840 -11.590 1.00 38.12 233 GLU A N 1
ATOM 1743 C CA . GLU A 1 233 ? 8.336 25.273 -10.803 1.00 38.12 233 GLU A CA 1
ATOM 1744 C C . GLU A 1 233 ? 8.639 24.951 -9.338 1.00 38.12 233 GLU A C 1
ATOM 1746 O O . GLU A 1 233 ? 8.794 23.798 -8.928 1.00 38.12 233 GLU A O 1
ATOM 1751 N N . ALA A 1 234 ? 8.818 26.015 -8.557 1.00 29.64 234 ALA A N 1
ATOM 1752 C CA . ALA A 1 234 ? 9.002 25.940 -7.120 1.00 29.64 234 ALA A CA 1
ATOM 1753 C C . ALA A 1 234 ? 7.738 25.353 -6.460 1.00 29.64 234 ALA A C 1
ATOM 1755 O O . ALA A 1 234 ? 6.625 25.692 -6.872 1.00 29.64 234 ALA A O 1
ATOM 1756 N N . PRO A 1 235 ? 7.880 24.504 -5.428 1.00 42.69 235 PRO A N 1
ATOM 1757 C CA . PRO A 1 235 ? 6.734 23.900 -4.762 1.00 42.69 235 PRO A CA 1
ATOM 1758 C C . PRO A 1 235 ? 5.874 24.975 -4.083 1.00 42.69 235 PRO A C 1
ATOM 1760 O O . PRO A 1 235 ? 6.401 25.859 -3.403 1.00 42.69 235 PRO A O 1
ATOM 1763 N N . SER A 1 236 ? 4.558 24.877 -4.296 1.00 38.81 236 SER A N 1
ATOM 1764 C CA . SER A 1 236 ? 3.515 25.630 -3.580 1.00 38.81 236 SER A CA 1
ATOM 1765 C C . SER A 1 236 ? 3.216 25.017 -2.217 1.00 38.81 236 SER A C 1
ATOM 1767 O O . SER A 1 236 ? 3.281 23.770 -2.116 1.00 38.81 236 SER A O 1
#

Radius of gyration: 26.19 Å; Cα contacts (8 Å, |Δi|>4): 471; chains: 1; bounding box: 68×39×64 Å

Secondary structure (DSSP, 8-state):
-EEEEEE-HHHHHHHS-SEEEEE--TT-BHHHHHHHHHHH-GGGHHHHTT-EEEETTEEE-TTPBPPTT-EEEEEPPPP-----PPPPEEEEEEESS---HHHHHHHH--TT-SEEEEEEEE--SEETTTEE-SEEEEEE-HHHHHHHHHHHHHHHHHHS--SEEEEEEE-EEEETT-EEEEEEEEESSHHHHHHHHHHHHHHHHHHS-EEEEEEETTEEEETTTSS---------

Sequence (236 aa):
MKVRLLMFGALSATTGVHEQYLELPENATAGAVLQWVASEYPETGPILDRVSVAVNLETTGSDRILAPDDEVALLPPVAGGAGAAAAARITTGVRAEAVPIDEVMDLVAHPGAGGTVVFVGTVREQSEGWGDVDQLSYSIYREMAEPMLRRVAEEAAERWPLLGVCILHRVGDLPVGEQTVIIACSAPHRQEAFAAARYGIDEVKRRVPVWKKEIGPAGDRWIGIDEPAEAAEAPS

Nearest PDB structures (foldseek):
  4ap8-assembly1_A  TM=9.697E-01  e=2.132E-14  Homo sapiens
  2q5w-assembly1_E  TM=9.491E-01  e=3.443E-14  Staphylococcus aureus
  1nvj-assembly1_B  TM=9.134E-01  e=8.234E-13  Escherichia coli
  2omd-assembly1_A  TM=9.170E-01  e=9.595E-12  Aquifex aeolicus VF5
  2omd-assembly1_B  TM=9.242E-01  e=1.459E-11  Aquifex aeolicus VF5

Foldseek 3Di:
DKEKEAEDDPLCVQVVDGIDIDDDDAQQFLLVVLVVSCVVRVVCVVQSVQWFKAWPNHTDDRNHGDDPHIYIYTHGDDDQDDDQADQAQEAEFEAADADDVVNVCVQQDDPLFPDKDKDWDFAAQADPPPGGFFKKAKDAPRVQQGVQLRVLQVVLVVVAVWRYWYWYAHHGIGGGGGTGIMIMTTHNDHVSNVVSSVSSVVSSVVPGDMWMWTQDPVGIDTPPPRDDDDPDDDDD

Mean predicted aligned error: 12.34 Å

Solvent-accessible surface area (backbone atoms only — not comparable to full-atom values): 13057 Å² total; per-residue (Å²): 72,47,30,38,40,36,37,36,70,70,55,17,69,73,70,72,44,52,65,50,77,44,83,44,64,83,72,37,28,52,39,52,53,53,52,47,47,41,68,78,40,59,88,44,48,84,52,58,83,57,42,46,41,23,49,75,90,38,79,52,61,53,78,43,65,54,57,73,71,36,39,39,36,45,42,54,68,80,90,66,74,89,68,93,71,66,84,46,43,78,47,62,39,77,35,75,63,89,75,60,66,68,61,55,50,62,64,24,62,50,97,72,44,66,20,72,32,75,48,74,42,60,40,58,53,64,44,91,98,79,42,65,33,53,28,39,39,34,50,66,53,58,87,64,28,41,60,47,47,42,48,48,49,49,56,39,46,73,75,32,80,28,50,7,31,35,42,39,36,45,40,43,82,36,43,48,72,34,74,40,34,39,28,34,18,12,6,39,38,51,68,52,7,50,53,40,26,53,50,43,53,53,49,45,72,73,66,43,65,66,49,48,27,46,32,31,93,91,47,74,46,43,70,93,68,72,56,79,88,71,77,84,78,74,87,131

pLDDT: mean 88.67, std 13.94, range [29.64, 98.69]